Protein AF-A0A953Y7I3-F1 (afdb_monomer)

Solvent-accessible surface area (backbone atoms only — not comparable to full-atom values): 12970 Å² total; per-residue (Å²): 135,58,66,68,63,52,49,52,66,64,62,60,86,73,53,75,68,40,46,75,71,64,78,46,95,77,82,87,80,76,48,72,67,60,49,48,55,51,50,52,53,47,51,50,52,48,50,51,50,49,51,51,50,49,52,49,48,51,52,48,50,61,60,40,76,72,40,101,60,50,65,61,52,52,51,51,50,53,50,51,54,52,50,50,51,51,52,52,52,48,54,55,49,50,57,48,48,53,52,50,52,54,50,49,55,52,53,70,72,61,73,56,96,78,46,63,64,56,50,50,51,50,51,50,52,52,50,49,51,50,49,50,49,50,50,48,51,46,47,49,62,55,50,72,60,69,69,79,64,92,69,74,84,46,73,65,54,54,51,51,42,35,53,49,32,40,52,48,50,49,53,58,34,66,75,42,50,71,61,40,51,53,24,35,78,70,71,40,40,68,71,79,39,40,71,59,51,50,56,39,48,53,54,45,57,76,76,38,57,68,68,54,51,71,76,47,62,39,55,63,52,41,56,59,72,73,96

pLDDT: mean 74.45, std 16.05, range [34.94, 96.25]

Radius of gyration: 30.69 Å; Cα contacts (8 Å, |Δi|>4): 72; chains: 1; bounding box: 64×84×62 Å

Structure (mmCIF, N/CA/C/O backbone):
data_AF-A0A953Y7I3-F1
#
_entry.id   AF-A0A953Y7I3-F1
#
loop_
_atom_site.group_PDB
_atom_site.id
_atom_site.type_symbol
_atom_site.label_atom_id
_atom_site.label_alt_id
_atom_site.label_comp_id
_atom_site.label_asym_id
_atom_site.label_entity_id
_atom_site.label_seq_id
_atom_site.pdbx_PDB_ins_code
_atom_site.Cartn_x
_atom_site.Cartn_y
_atom_site.Cartn_z
_atom_site.occupancy
_atom_site.B_iso_or_equiv
_atom_site.auth_seq_id
_atom_site.auth_comp_id
_atom_site.auth_asym_id
_atom_site.auth_atom_id
_atom_site.pdbx_PDB_model_num
ATOM 1 N N . MET A 1 1 ? 21.319 36.128 -18.162 1.00 48.03 1 MET A N 1
ATOM 2 C CA . MET A 1 1 ? 20.076 36.820 -17.744 1.00 48.03 1 MET A CA 1
ATOM 3 C C . MET A 1 1 ? 18.969 36.164 -18.557 1.00 48.03 1 MET A C 1
ATOM 5 O O . MET A 1 1 ? 19.009 36.309 -19.765 1.00 48.03 1 MET A O 1
ATOM 9 N N . GLY A 1 2 ? 18.132 35.318 -17.945 1.00 56.66 2 GLY A N 1
ATOM 10 C CA . GLY A 1 2 ? 17.262 34.384 -18.682 1.00 56.66 2 GLY A CA 1
ATOM 11 C C . GLY A 1 2 ? 16.135 35.067 -19.457 1.00 56.66 2 GLY A C 1
ATOM 12 O O . GLY A 1 2 ? 15.658 36.127 -19.045 1.00 56.66 2 GLY A O 1
ATOM 13 N N . VAL A 1 3 ? 15.701 34.452 -20.560 1.00 53.62 3 VAL A N 1
ATOM 14 C CA . VAL A 1 3 ? 14.617 34.962 -21.416 1.00 53.62 3 VAL A CA 1
ATOM 15 C C . VAL A 1 3 ? 13.292 35.052 -20.671 1.00 53.62 3 VAL A C 1
ATOM 17 O O . VAL A 1 3 ? 12.520 35.955 -20.955 1.00 53.62 3 VAL A O 1
ATOM 20 N N . GLU A 1 4 ? 13.081 34.262 -19.619 1.00 55.38 4 GLU A N 1
ATOM 21 C CA . GLU A 1 4 ? 11.955 34.440 -18.695 1.00 55.38 4 GLU A CA 1
ATOM 22 C C . GLU A 1 4 ? 11.945 35.821 -18.035 1.00 55.38 4 GLU A C 1
ATOM 24 O O . GLU A 1 4 ? 10.895 36.446 -17.999 1.00 55.38 4 GLU A O 1
ATOM 29 N N . LYS A 1 5 ? 13.099 36.364 -17.612 1.00 58.38 5 LYS A N 1
ATOM 30 C CA . LYS A 1 5 ? 13.193 37.731 -17.058 1.00 58.38 5 LYS A CA 1
ATOM 31 C C . LYS A 1 5 ? 13.012 38.816 -18.121 1.00 58.38 5 LYS A C 1
ATOM 33 O O . LYS A 1 5 ? 12.569 39.915 -17.794 1.00 58.38 5 LYS A O 1
ATOM 38 N N . LEU A 1 6 ? 13.376 38.543 -19.376 1.00 54.59 6 LEU A N 1
ATOM 39 C CA . LEU A 1 6 ? 13.154 39.466 -20.497 1.00 54.59 6 LEU A CA 1
ATOM 40 C C . LEU A 1 6 ? 11.692 39.436 -20.969 1.00 54.59 6 LEU A C 1
ATOM 42 O O . LEU A 1 6 ? 11.129 40.491 -21.235 1.00 54.59 6 LEU A O 1
ATOM 46 N N . LEU A 1 7 ? 11.055 38.263 -20.982 1.00 56.22 7 LEU A N 1
ATOM 47 C CA . LEU A 1 7 ? 9.625 38.074 -21.225 1.00 56.22 7 LEU A CA 1
ATOM 48 C C . LEU A 1 7 ? 8.779 38.617 -20.075 1.00 56.22 7 LEU A C 1
ATOM 50 O O . LEU A 1 7 ? 7.725 39.176 -20.340 1.00 56.22 7 LEU A O 1
ATOM 54 N N . GLU A 1 8 ? 9.224 38.514 -18.821 1.00 57.19 8 GLU A N 1
ATOM 55 C CA . GLU A 1 8 ? 8.574 39.176 -17.681 1.00 57.19 8 GLU A CA 1
ATOM 56 C C . GLU A 1 8 ? 8.618 40.698 -17.838 1.00 57.19 8 GLU A C 1
ATOM 58 O O . GLU A 1 8 ? 7.594 41.365 -17.703 1.00 57.19 8 GLU A O 1
ATOM 63 N N . LYS A 1 9 ? 9.786 41.241 -18.216 1.00 55.22 9 LYS A N 1
ATOM 64 C CA . LYS A 1 9 ? 9.944 42.664 -18.546 1.00 55.22 9 LYS A CA 1
ATOM 65 C C . LYS A 1 9 ? 9.159 43.091 -19.789 1.00 55.22 9 LYS A C 1
ATOM 67 O O . LYS A 1 9 ? 8.778 44.248 -19.880 1.00 55.22 9 LYS A O 1
ATOM 72 N N . ALA A 1 10 ? 8.910 42.189 -20.737 1.00 52.53 10 ALA A N 1
ATOM 73 C CA . ALA A 1 10 ? 8.077 42.456 -21.911 1.00 52.53 10 ALA A CA 1
ATOM 74 C C . ALA A 1 10 ? 6.571 42.276 -21.624 1.00 52.53 10 ALA A C 1
ATOM 76 O O . ALA A 1 10 ? 5.735 42.844 -22.322 1.00 52.53 10 ALA A O 1
ATOM 77 N N . LYS A 1 11 ? 6.209 41.502 -20.588 1.00 53.12 11 LYS A N 1
ATOM 78 C CA . LYS A 1 11 ? 4.827 41.245 -20.148 1.00 53.12 11 LYS A CA 1
ATOM 79 C C . LYS A 1 11 ? 4.240 42.356 -19.281 1.00 53.12 11 LYS A C 1
ATOM 81 O O . LYS A 1 11 ? 3.031 42.329 -19.037 1.00 53.12 11 LYS A O 1
ATOM 86 N N . THR A 1 12 ? 5.022 43.343 -18.842 1.00 56.22 12 THR A N 1
ATOM 87 C CA . THR A 1 12 ? 4.453 44.566 -18.264 1.00 56.22 12 THR A CA 1
ATOM 88 C C . THR A 1 12 ? 3.687 45.315 -19.351 1.00 56.22 12 THR A C 1
ATOM 90 O O . THR A 1 12 ? 4.276 45.966 -20.210 1.00 56.22 12 THR A O 1
ATOM 93 N N . ARG A 1 13 ? 2.355 45.169 -19.340 1.00 50.22 13 ARG A N 1
ATOM 94 C CA . ARG A 1 13 ? 1.431 45.867 -20.238 1.00 50.22 13 ARG A CA 1
ATOM 95 C C . ARG A 1 13 ? 1.437 47.356 -19.906 1.00 50.22 13 ARG A C 1
ATOM 97 O O . ARG A 1 13 ? 0.603 47.811 -19.134 1.00 50.22 13 ARG A O 1
ATOM 104 N N . PHE A 1 14 ? 2.354 48.095 -20.507 1.00 56.44 14 PHE A N 1
ATOM 105 C CA . PHE A 1 14 ? 2.202 49.532 -20.666 1.00 56.44 14 PHE A CA 1
ATOM 106 C C . PHE A 1 14 ? 1.672 49.780 -22.071 1.00 56.44 14 PHE A C 1
ATOM 108 O O . PHE A 1 14 ? 2.225 49.306 -23.064 1.00 56.44 14 PHE A O 1
ATOM 115 N N . SER A 1 15 ? 0.536 50.454 -22.149 1.00 56.56 15 SER A N 1
ATOM 116 C CA . SER A 1 15 ? -0.057 50.893 -23.401 1.00 56.56 15 SER A CA 1
ATOM 117 C C . SER A 1 15 ? 0.557 52.231 -23.827 1.00 56.56 15 SER A C 1
ATOM 119 O O . SER A 1 15 ? 1.070 52.983 -23.001 1.00 56.56 15 SER A O 1
ATOM 121 N N . MET A 1 16 ? 0.459 52.583 -25.114 1.00 55.06 16 MET A N 1
ATOM 122 C CA . MET A 1 16 ? 0.780 53.944 -25.589 1.00 55.06 16 MET A CA 1
ATOM 123 C C . MET A 1 16 ? 0.032 55.028 -24.786 1.00 55.06 16 MET A C 1
ATOM 125 O O . MET A 1 16 ? 0.567 56.112 -24.576 1.00 55.06 16 MET A O 1
ATOM 129 N N . SER A 1 17 ? -1.163 54.713 -24.265 1.00 56.19 17 SER A N 1
ATOM 130 C CA . SER A 1 17 ? -1.951 55.624 -23.425 1.00 56.19 17 SER A CA 1
ATOM 131 C C . SER A 1 17 ? -1.284 55.933 -22.079 1.00 56.19 17 SER A C 1
ATOM 133 O O . SER A 1 17 ? -1.487 57.020 -21.544 1.00 56.19 17 SER A O 1
ATOM 135 N N . ASP A 1 18 ? -0.472 55.022 -21.543 1.00 62.06 18 ASP A N 1
ATOM 136 C CA . ASP A 1 18 ? 0.214 55.201 -20.254 1.00 62.06 18 ASP A CA 1
ATOM 137 C C . ASP A 1 18 ? 1.477 56.069 -20.411 1.00 62.06 18 ASP A C 1
ATOM 139 O O . ASP A 1 18 ? 1.854 56.817 -19.508 1.00 62.06 18 ASP A O 1
ATOM 143 N N . VAL A 1 19 ? 2.075 56.055 -21.608 1.00 59.00 19 VAL A N 1
ATOM 144 C CA . VAL A 1 19 ? 3.156 56.972 -22.009 1.00 59.00 19 VAL A CA 1
ATOM 145 C C . VAL A 1 19 ? 2.608 58.384 -22.247 1.00 59.00 19 VAL A C 1
ATOM 147 O O . VAL A 1 19 ? 3.188 59.359 -21.777 1.00 59.00 19 VAL A O 1
ATOM 150 N N . GLU A 1 20 ? 1.452 58.512 -22.910 1.00 59.47 20 GLU A N 1
ATOM 151 C CA . GLU A 1 20 ? 0.794 59.808 -23.160 1.00 59.47 20 GLU A CA 1
ATOM 152 C C . GLU A 1 20 ? 0.304 60.502 -21.879 1.00 59.47 20 GLU A C 1
ATOM 154 O O . GLU A 1 20 ? 0.277 61.732 -21.815 1.00 59.47 20 GLU A O 1
ATOM 159 N N . LYS A 1 21 ? -0.056 59.732 -20.843 1.00 69.44 21 LYS A N 1
ATOM 160 C CA . LYS A 1 21 ? -0.440 60.248 -19.516 1.00 69.44 21 LYS A CA 1
ATOM 161 C C . LYS A 1 21 ? 0.753 60.566 -18.608 1.00 69.44 21 LYS A C 1
ATOM 163 O O . LYS A 1 21 ? 0.547 61.099 -17.520 1.00 69.44 21 LYS A O 1
ATOM 168 N N . GLY A 1 22 ? 1.982 60.274 -19.046 1.00 59.62 22 GLY A N 1
ATOM 169 C CA . GLY A 1 22 ? 3.208 60.533 -18.288 1.00 59.62 22 GLY A CA 1
ATOM 170 C C . GLY A 1 22 ? 3.438 59.583 -17.109 1.00 59.62 22 GLY A C 1
ATOM 171 O O . GLY A 1 22 ? 4.210 59.912 -16.214 1.00 59.62 22 GLY A O 1
ATOM 172 N N . GLU A 1 23 ? 2.780 58.420 -17.085 1.00 59.97 23 GLU A N 1
ATOM 173 C CA . GLU A 1 23 ? 2.923 57.430 -16.005 1.00 59.97 23 GLU A CA 1
ATOM 174 C C . GLU A 1 23 ? 4.178 56.551 -16.178 1.00 59.97 23 GLU A C 1
ATOM 176 O O . GLU A 1 23 ? 4.628 55.916 -15.223 1.00 59.97 23 GLU A O 1
ATOM 181 N N . VAL A 1 24 ? 4.784 56.547 -17.373 1.00 58.34 24 VAL A N 1
ATOM 182 C CA . VAL A 1 24 ? 6.030 55.829 -17.685 1.00 58.34 24 VAL A CA 1
ATOM 183 C C . VAL A 1 24 ? 6.941 56.712 -18.543 1.00 58.34 24 VAL A C 1
ATOM 185 O O . VAL A 1 24 ? 6.565 57.103 -19.645 1.00 58.34 24 VAL A O 1
ATOM 188 N N . GLU A 1 25 ? 8.151 57.015 -18.060 1.00 54.31 25 GLU A N 1
ATOM 189 C CA . GLU A 1 25 ? 9.082 57.944 -18.734 1.00 54.31 25 GLU A CA 1
ATOM 190 C C . GLU A 1 25 ? 9.835 57.333 -19.931 1.00 54.31 25 GLU A C 1
ATOM 192 O O . GLU A 1 25 ? 10.278 58.069 -20.812 1.00 54.31 25 GLU A O 1
ATOM 197 N N . ALA A 1 26 ? 9.994 56.004 -19.998 1.00 53.34 26 ALA A N 1
ATOM 198 C CA . ALA A 1 26 ? 10.698 55.347 -21.102 1.00 53.34 26 ALA A CA 1
ATOM 199 C C . ALA A 1 26 ? 10.215 53.908 -21.336 1.00 53.34 26 ALA A C 1
ATOM 201 O O . ALA A 1 26 ? 10.257 53.071 -20.436 1.00 53.34 26 ALA A O 1
ATOM 202 N N . VAL A 1 27 ? 9.826 53.603 -22.578 1.00 54.25 27 VAL A N 1
ATOM 203 C CA . VAL A 1 27 ? 9.549 52.239 -23.052 1.00 54.25 27 VAL A CA 1
ATOM 204 C C . VAL A 1 27 ? 10.672 51.836 -24.005 1.00 54.25 27 VAL A C 1
ATOM 206 O O . VAL A 1 27 ? 10.878 52.474 -25.037 1.00 54.25 27 VAL A O 1
ATOM 209 N N . SER A 1 28 ? 11.430 50.794 -23.660 1.00 54.94 28 SER A N 1
ATOM 210 C CA . SER A 1 28 ? 12.449 50.235 -24.553 1.00 54.94 28 SER A CA 1
ATOM 211 C C . SER A 1 28 ? 11.759 49.341 -25.584 1.00 54.94 28 SER A C 1
ATOM 213 O O . SER A 1 28 ? 11.284 48.256 -25.256 1.00 54.94 28 SER A O 1
ATOM 215 N N . VAL A 1 29 ? 11.652 49.830 -26.820 1.00 59.03 29 VAL A N 1
ATOM 216 C CA . VAL A 1 29 ? 11.118 49.061 -27.950 1.00 59.03 29 VAL A CA 1
ATOM 217 C C . VAL A 1 29 ? 12.248 48.190 -28.491 1.00 59.03 29 VAL A C 1
ATOM 219 O O . VAL A 1 29 ? 13.172 48.702 -29.114 1.00 59.03 29 VAL A O 1
ATOM 222 N N . ILE A 1 30 ? 12.189 46.886 -28.225 1.00 61.25 30 ILE A N 1
ATOM 223 C CA . ILE A 1 30 ? 13.102 45.909 -28.831 1.00 61.25 30 ILE A CA 1
ATOM 224 C C . ILE A 1 30 ? 12.662 45.727 -30.285 1.00 61.25 30 ILE A C 1
ATOM 226 O O . ILE A 1 30 ? 11.486 45.458 -30.547 1.00 61.25 30 ILE A O 1
ATOM 230 N N . SER A 1 31 ? 13.579 45.909 -31.234 1.00 67.94 31 SER A N 1
ATOM 231 C CA . SER A 1 31 ? 13.270 45.682 -32.647 1.00 67.94 31 SER A CA 1
ATOM 232 C C . SER A 1 31 ? 12.985 44.199 -32.912 1.00 67.94 31 SER A C 1
ATOM 234 O O . SER A 1 31 ? 13.471 43.318 -32.203 1.00 67.94 31 SER A O 1
ATOM 236 N N . VAL A 1 32 ? 12.197 43.903 -33.949 1.00 64.69 32 VAL A N 1
ATOM 237 C CA . VAL A 1 32 ?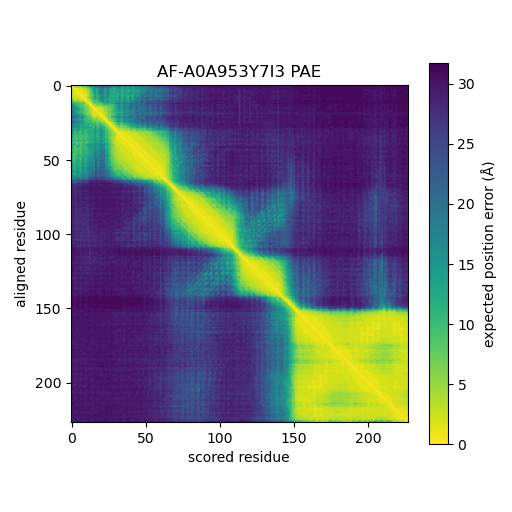 11.888 42.512 -34.334 1.00 64.69 32 VAL A CA 1
ATOM 238 C C . VAL A 1 32 ? 13.171 41.723 -34.623 1.00 64.69 32 VAL A C 1
ATOM 240 O O . VAL A 1 32 ? 13.263 40.558 -34.244 1.00 64.69 32 VAL A O 1
ATOM 243 N N . ASP A 1 33 ? 14.186 42.373 -35.198 1.00 65.56 33 ASP A N 1
ATOM 244 C CA . ASP A 1 33 ? 15.488 41.760 -35.479 1.00 65.56 33 ASP A CA 1
ATOM 245 C C . ASP A 1 33 ? 16.273 41.435 -34.197 1.00 65.56 33 ASP A C 1
ATOM 247 O O . ASP A 1 33 ? 16.851 40.356 -34.081 1.00 65.56 33 ASP A O 1
ATOM 251 N N . GLU A 1 34 ? 16.263 42.322 -33.197 1.00 68.56 34 GLU A N 1
ATOM 252 C CA . GLU A 1 34 ? 16.893 42.064 -31.893 1.00 68.56 34 GLU A CA 1
ATOM 253 C C . GLU A 1 34 ? 16.159 40.973 -31.108 1.00 68.56 34 GLU A C 1
ATOM 255 O O . GLU A 1 34 ? 16.798 40.152 -30.446 1.00 68.56 34 GLU A O 1
ATOM 260 N N . LEU A 1 35 ? 14.826 40.929 -31.203 1.00 71.12 35 LEU A N 1
ATOM 261 C CA . LEU A 1 35 ? 14.022 39.861 -30.615 1.00 71.12 35 LEU A CA 1
ATOM 262 C C . LEU A 1 35 ? 14.348 38.515 -31.277 1.00 71.12 35 LEU A C 1
ATOM 264 O O . LEU A 1 35 ? 14.552 37.532 -30.571 1.00 71.12 35 LEU A O 1
ATOM 268 N N . SER A 1 36 ? 14.459 38.482 -32.609 1.00 71.69 36 SER A N 1
ATOM 269 C CA . SER A 1 36 ? 14.835 37.276 -33.356 1.00 71.69 36 SER A CA 1
ATOM 270 C C . SER A 1 36 ? 16.220 36.779 -32.945 1.00 71.69 36 SER A C 1
ATOM 272 O O . SER A 1 36 ? 16.369 35.612 -32.608 1.00 71.69 36 SER A O 1
ATOM 274 N N . GLN A 1 37 ? 17.215 37.667 -32.855 1.00 74.25 37 GLN A N 1
ATOM 275 C CA . GLN A 1 37 ? 18.570 37.296 -32.426 1.00 74.25 37 GLN A CA 1
ATOM 276 C C . GLN A 1 37 ? 18.629 36.782 -30.981 1.00 74.25 37 GLN A C 1
ATOM 278 O O . GLN A 1 37 ? 19.471 35.945 -30.653 1.00 74.25 37 GLN A O 1
ATOM 283 N N . LEU A 1 38 ? 17.771 37.297 -30.095 1.00 75.56 38 LEU A N 1
ATOM 284 C CA . LEU A 1 38 ? 17.660 36.804 -28.722 1.00 75.56 38 LEU A CA 1
ATOM 285 C C . LEU A 1 38 ? 16.998 35.426 -28.663 1.00 75.56 38 LEU A C 1
ATOM 287 O O . LEU A 1 38 ? 17.442 34.587 -27.881 1.00 75.56 38 LEU A O 1
ATOM 291 N N . ILE A 1 39 ? 15.973 35.194 -29.487 1.00 75.75 39 ILE A N 1
ATOM 292 C CA . ILE A 1 39 ? 15.315 33.891 -29.615 1.00 75.75 39 ILE A CA 1
ATOM 293 C C . ILE A 1 39 ? 16.300 32.862 -30.173 1.00 75.75 39 ILE A C 1
ATOM 295 O O . ILE A 1 39 ? 16.467 31.813 -29.562 1.00 75.75 39 ILE A O 1
ATOM 299 N N . ASP A 1 40 ? 17.011 33.180 -31.256 1.00 78.75 40 ASP A N 1
ATOM 300 C CA . ASP A 1 40 ? 17.972 32.265 -31.882 1.00 78.75 40 ASP A CA 1
ATOM 301 C C . ASP A 1 40 ? 19.100 31.888 -30.915 1.00 78.75 40 ASP A C 1
ATOM 303 O O . ASP A 1 40 ? 19.399 30.709 -30.735 1.00 78.75 40 ASP A O 1
ATOM 307 N N . ARG A 1 41 ? 19.665 32.870 -30.199 1.00 79.38 41 ARG A N 1
ATOM 308 C CA . ARG A 1 41 ? 20.692 32.615 -29.177 1.00 79.38 41 ARG A CA 1
ATOM 309 C C . ARG A 1 41 ? 20.167 31.733 -28.047 1.00 79.38 41 ARG A C 1
ATOM 311 O O . ARG A 1 41 ? 20.885 30.862 -27.565 1.00 79.38 41 ARG A O 1
ATOM 318 N N . HIS A 1 42 ? 18.925 31.943 -27.619 1.00 75.56 42 HIS A N 1
ATOM 319 C CA . HIS A 1 42 ? 18.330 31.112 -26.580 1.00 75.56 42 HIS A CA 1
ATOM 320 C C . HIS A 1 42 ? 18.084 29.686 -27.069 1.00 75.56 42 HIS A C 1
ATOM 322 O O . HIS A 1 42 ? 18.386 28.743 -26.342 1.00 75.56 42 HIS A O 1
ATOM 328 N N . LEU A 1 43 ? 17.581 29.522 -28.292 1.00 77.81 43 LEU A N 1
ATOM 329 C CA . LEU A 1 43 ? 17.391 28.211 -28.899 1.00 77.81 43 LEU A CA 1
ATOM 330 C C . LEU A 1 43 ? 18.729 27.476 -29.031 1.00 77.81 43 LEU A C 1
ATOM 332 O O . LEU A 1 43 ? 18.799 26.288 -28.739 1.00 77.81 43 LEU A O 1
ATOM 336 N N . GLU A 1 44 ? 19.811 28.168 -29.392 1.00 82.62 44 GLU A N 1
ATOM 337 C CA . GLU A 1 44 ? 21.160 27.590 -29.408 1.00 82.62 44 GLU A CA 1
ATOM 338 C C . GLU A 1 44 ? 21.633 27.162 -28.009 1.00 82.62 44 GLU A C 1
ATOM 340 O O . GLU A 1 44 ? 22.169 26.062 -27.856 1.00 82.62 44 GLU A O 1
ATOM 345 N N . GLU A 1 45 ? 21.405 27.983 -26.980 1.00 82.12 45 GLU A N 1
ATOM 346 C CA . GLU A 1 45 ? 21.725 27.657 -25.582 1.00 82.12 45 GLU A CA 1
ATOM 347 C C . GLU A 1 45 ? 20.891 26.474 -25.055 1.00 82.12 45 GLU A C 1
ATOM 349 O O . GLU A 1 45 ? 21.420 25.597 -24.364 1.00 82.12 45 GLU A O 1
ATOM 354 N N . GLU A 1 46 ? 19.606 26.400 -25.408 1.00 80.50 46 GLU A N 1
ATOM 355 C CA . GLU A 1 46 ? 18.726 25.279 -25.067 1.00 80.50 46 GLU A CA 1
ATOM 356 C C . GLU A 1 46 ? 19.147 24.010 -25.786 1.00 80.50 46 GLU A C 1
ATOM 358 O O . GLU A 1 46 ? 19.261 22.966 -25.152 1.00 80.50 46 GLU A O 1
ATOM 363 N N . VAL A 1 47 ? 19.454 24.087 -27.080 1.00 81.88 47 VAL A N 1
ATOM 364 C CA . VAL A 1 47 ? 19.963 22.949 -27.850 1.00 81.88 47 VAL A CA 1
ATOM 365 C C . VAL A 1 47 ? 21.300 22.474 -27.284 1.00 81.88 47 VAL A C 1
ATOM 367 O O . VAL A 1 47 ? 21.513 21.268 -27.172 1.00 81.88 47 VAL A O 1
ATOM 370 N N . ALA A 1 48 ? 22.196 23.379 -26.885 1.00 83.69 48 ALA A N 1
ATOM 371 C CA . ALA A 1 48 ? 23.455 23.014 -26.239 1.00 83.69 48 ALA A CA 1
ATOM 372 C C . ALA A 1 48 ? 23.221 22.343 -24.875 1.00 83.69 48 ALA A C 1
ATOM 374 O O . ALA A 1 48 ? 23.826 21.310 -24.581 1.00 83.69 48 ALA A O 1
ATOM 375 N N . THR A 1 49 ? 22.296 22.874 -24.074 1.00 85.06 49 THR A N 1
ATOM 376 C CA . THR A 1 49 ? 21.923 22.308 -22.770 1.00 85.06 49 THR A CA 1
ATOM 377 C C . THR A 1 49 ? 21.269 20.936 -22.926 1.00 85.06 49 THR A C 1
ATOM 379 O O . THR A 1 49 ? 21.607 20.003 -22.202 1.00 85.06 49 THR A O 1
ATOM 382 N N . LEU A 1 50 ? 20.367 20.782 -23.894 1.00 81.12 50 LEU A N 1
ATOM 383 C CA . LEU A 1 50 ? 19.703 19.521 -24.207 1.00 81.12 50 LEU A CA 1
ATOM 384 C C . LEU A 1 50 ? 20.689 18.488 -24.747 1.00 81.12 50 LEU A C 1
ATOM 386 O O . LEU A 1 50 ? 20.626 17.343 -24.323 1.00 81.12 50 LEU A O 1
ATOM 390 N N . LYS A 1 51 ? 21.645 18.874 -25.601 1.00 87.88 51 LYS A N 1
ATOM 391 C CA . LYS A 1 51 ? 22.730 17.980 -26.044 1.00 87.88 51 LYS A CA 1
ATOM 392 C C . LYS A 1 51 ? 23.622 17.542 -24.886 1.00 87.88 51 LYS A C 1
ATOM 394 O O . LYS A 1 51 ? 23.990 16.375 -24.821 1.00 87.88 51 LYS A O 1
ATOM 399 N N . SER A 1 52 ? 23.936 18.451 -23.964 1.00 86.88 52 SER A N 1
ATOM 400 C CA . SER A 1 52 ? 24.685 18.125 -22.746 1.00 86.88 52 SER A CA 1
ATOM 401 C C . SER A 1 52 ? 23.921 17.120 -21.880 1.00 86.88 52 SER A C 1
ATOM 403 O O . SER A 1 52 ? 24.484 16.105 -21.483 1.00 86.88 52 SER A O 1
ATOM 405 N N . LYS A 1 53 ? 22.627 17.361 -21.637 1.00 87.19 53 LYS A N 1
ATOM 406 C CA . LYS A 1 53 ? 21.755 16.446 -20.884 1.00 87.19 53 LYS A CA 1
ATOM 407 C C . LYS A 1 53 ? 21.573 15.102 -21.584 1.00 87.19 53 LYS A C 1
ATOM 40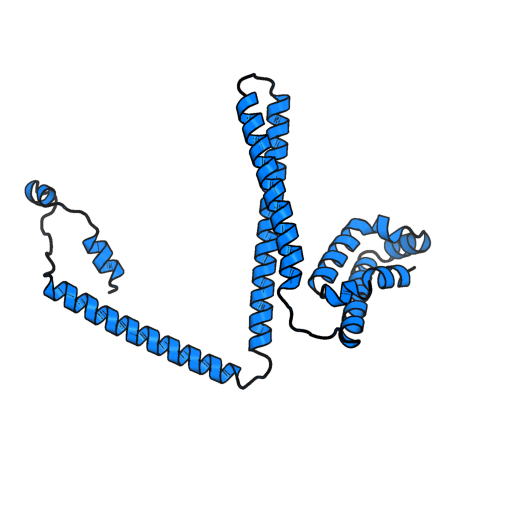9 O O . LYS A 1 53 ? 21.540 14.081 -20.911 1.00 87.19 53 LYS A O 1
ATOM 414 N N . LEU A 1 54 ? 21.468 15.096 -22.912 1.00 84.38 54 LEU A N 1
ATOM 415 C CA . LEU A 1 54 ? 21.366 13.876 -23.708 1.00 84.38 54 LEU A CA 1
ATOM 416 C C . LEU A 1 54 ? 22.652 13.056 -23.598 1.00 84.38 54 LEU A C 1
ATOM 418 O O . LEU A 1 54 ? 22.575 11.874 -23.315 1.00 84.38 54 LEU A O 1
ATOM 422 N N . SER A 1 55 ? 23.823 13.686 -23.714 1.00 81.75 55 SER A N 1
ATOM 423 C CA . SER A 1 55 ? 25.115 13.012 -23.539 1.00 81.75 55 SER A CA 1
ATOM 424 C C . SER A 1 55 ? 25.321 12.486 -22.112 1.00 81.75 55 SER A C 1
ATOM 426 O O . SER A 1 55 ? 25.885 11.408 -21.925 1.00 81.75 55 SER A O 1
ATOM 428 N N . GLU A 1 56 ? 24.846 13.210 -21.095 1.00 85.19 56 GLU A N 1
ATOM 429 C CA . GLU A 1 56 ? 24.859 12.753 -19.701 1.00 85.19 56 GLU A CA 1
ATOM 430 C C . GLU A 1 56 ? 23.899 11.574 -19.484 1.00 85.19 56 GLU A C 1
ATOM 432 O O . GLU A 1 56 ? 24.257 10.608 -18.814 1.00 85.19 56 GLU A O 1
ATOM 437 N N . ALA A 1 57 ? 22.709 11.618 -20.088 1.00 72.38 57 ALA A N 1
ATOM 438 C CA . ALA A 1 57 ? 21.747 10.523 -20.066 1.00 72.38 57 ALA A CA 1
ATOM 439 C C . ALA A 1 57 ? 22.273 9.291 -20.815 1.00 72.38 57 ALA A C 1
ATOM 441 O O . ALA A 1 57 ? 22.166 8.193 -20.290 1.00 72.38 57 ALA A O 1
ATOM 442 N N . GLU A 1 58 ? 22.904 9.463 -21.979 1.00 81.25 58 GLU A N 1
ATOM 443 C CA . GLU A 1 58 ? 23.568 8.394 -22.735 1.00 81.25 58 GLU A CA 1
ATOM 444 C C . GLU A 1 58 ? 24.730 7.789 -21.941 1.00 81.25 58 GLU A C 1
ATOM 446 O O . GLU A 1 58 ? 24.879 6.573 -21.906 1.00 81.25 58 GLU A O 1
ATOM 451 N N . SER A 1 59 ? 25.519 8.612 -21.242 1.00 77.62 59 SER A N 1
ATOM 452 C CA . SER A 1 59 ? 26.603 8.130 -20.372 1.00 77.62 59 SER A CA 1
ATOM 453 C C . SER A 1 59 ? 26.064 7.391 -19.146 1.00 77.62 59 SER A C 1
ATOM 455 O O . SER A 1 59 ? 26.636 6.383 -18.741 1.00 77.62 59 SER A O 1
ATOM 457 N N . ARG A 1 60 ? 24.949 7.862 -18.569 1.00 77.19 60 ARG A N 1
ATOM 458 C CA . ARG A 1 60 ? 24.234 7.170 -17.489 1.00 77.19 60 ARG A CA 1
ATOM 459 C C . ARG A 1 60 ? 23.676 5.837 -17.961 1.00 77.19 60 ARG A C 1
ATOM 461 O O . ARG A 1 60 ? 23.910 4.840 -17.293 1.00 77.19 60 ARG A O 1
ATOM 468 N N . LEU A 1 61 ? 23.020 5.807 -19.118 1.00 68.19 61 LEU A N 1
ATOM 469 C CA . LEU A 1 61 ? 22.481 4.588 -19.713 1.00 68.19 61 LEU A CA 1
ATOM 470 C C . LEU A 1 61 ? 23.608 3.588 -20.008 1.00 68.19 61 LEU A C 1
ATOM 472 O O . LEU A 1 61 ? 23.533 2.446 -19.584 1.00 68.19 61 LEU A O 1
ATOM 476 N N . ALA A 1 62 ? 24.713 4.051 -20.601 1.00 70.31 62 ALA A N 1
ATOM 477 C CA . ALA A 1 62 ? 25.894 3.229 -20.861 1.00 70.31 62 ALA A CA 1
ATOM 478 C C . ALA A 1 62 ? 26.588 2.734 -19.578 1.00 70.31 62 ALA A C 1
ATOM 480 O O . ALA A 1 62 ? 27.208 1.676 -19.594 1.00 70.31 62 ALA A O 1
ATOM 481 N N . SER A 1 63 ? 26.491 3.478 -18.469 1.00 64.25 63 SER A N 1
ATOM 482 C CA . SER A 1 63 ? 26.955 3.020 -17.149 1.00 64.25 63 SER A CA 1
ATOM 483 C C . SER A 1 63 ? 25.965 2.086 -16.442 1.00 64.25 63 SER A C 1
ATOM 485 O O . SER A 1 63 ? 26.370 1.329 -15.565 1.00 64.25 63 SER A O 1
ATOM 487 N N . MET A 1 64 ? 24.685 2.122 -16.824 1.00 54.75 64 MET A N 1
ATOM 488 C CA . MET A 1 64 ? 23.650 1.202 -16.344 1.00 54.75 64 MET A CA 1
ATOM 489 C C . MET A 1 64 ? 23.643 -0.111 -17.140 1.00 54.75 64 MET A C 1
ATOM 491 O O . MET A 1 64 ? 23.362 -1.146 -16.554 1.00 54.75 64 MET A O 1
ATOM 495 N N . ASP A 1 65 ? 24.052 -0.103 -18.413 1.00 50.38 65 ASP A N 1
ATOM 496 C CA . ASP A 1 65 ? 24.236 -1.307 -19.248 1.00 50.38 65 ASP A CA 1
ATOM 497 C C . ASP A 1 65 ? 25.434 -2.183 -18.817 1.00 50.38 65 ASP A C 1
ATOM 499 O O . ASP A 1 65 ? 25.629 -3.277 -19.347 1.00 50.38 65 ASP A O 1
ATOM 503 N N . THR A 1 66 ? 26.260 -1.725 -17.867 1.00 54.41 66 THR A N 1
ATOM 504 C CA . THR A 1 66 ? 27.387 -2.509 -17.326 1.00 54.41 66 THR A CA 1
ATOM 505 C C . THR A 1 66 ? 27.114 -3.190 -15.985 1.00 54.41 66 THR A C 1
ATOM 507 O O . THR A 1 66 ? 27.936 -4.005 -15.574 1.00 54.41 66 THR A O 1
ATOM 510 N N . ASP A 1 67 ? 25.984 -2.910 -15.332 1.00 49.66 67 ASP A N 1
ATOM 511 C CA . ASP A 1 67 ? 25.537 -3.613 -14.125 1.00 49.66 67 ASP A CA 1
ATOM 512 C C . ASP A 1 67 ? 24.109 -4.123 -14.357 1.00 49.66 67 ASP A C 1
ATOM 514 O O . ASP A 1 67 ? 23.141 -3.361 -14.313 1.00 49.66 67 ASP A O 1
ATOM 518 N N . ASP A 1 68 ? 24.017 -5.429 -14.601 1.00 49.56 68 ASP A N 1
ATOM 519 C CA . ASP A 1 68 ? 22.857 -6.267 -14.957 1.00 49.56 68 ASP A CA 1
ATOM 520 C C . ASP A 1 68 ? 21.753 -6.316 -13.865 1.00 49.56 68 ASP A C 1
ATOM 522 O O . ASP A 1 68 ? 21.263 -7.371 -13.487 1.00 49.56 68 ASP A O 1
ATOM 526 N N . GLY A 1 69 ? 21.410 -5.169 -13.271 1.00 51.81 69 GLY A N 1
ATOM 527 C CA . GLY A 1 69 ? 20.432 -5.038 -12.182 1.00 51.81 69 GLY A CA 1
ATOM 528 C C . GLY A 1 69 ? 20.043 -3.598 -11.812 1.00 51.81 69 GLY A C 1
ATOM 529 O O . GLY A 1 69 ? 19.285 -3.385 -10.864 1.00 51.81 69 GLY A O 1
ATOM 530 N N . GLY A 1 70 ? 20.548 -2.576 -12.518 1.00 52.75 70 GLY A N 1
ATOM 531 C CA . GLY A 1 70 ? 20.208 -1.170 -12.253 1.00 52.75 70 GLY A CA 1
ATOM 532 C C . GLY A 1 70 ? 18.844 -0.736 -12.803 1.00 52.75 70 GLY A C 1
ATOM 533 O O . GLY A 1 70 ? 18.137 0.037 -12.157 1.00 52.75 70 GLY A O 1
ATOM 534 N N . LEU A 1 71 ? 18.456 -1.245 -13.977 1.00 50.34 71 LEU A N 1
ATOM 535 C CA . LEU A 1 71 ? 17.188 -0.903 -14.636 1.00 50.34 71 LEU A CA 1
ATOM 536 C C . LEU A 1 71 ? 15.981 -1.559 -13.952 1.00 50.34 71 LEU A C 1
ATOM 538 O O . LEU A 1 71 ? 14.972 -0.889 -13.751 1.00 50.34 71 LEU A O 1
ATOM 542 N N . GLU A 1 72 ? 16.111 -2.809 -13.501 1.00 53.91 72 GLU A N 1
ATOM 543 C CA . GLU A 1 72 ? 15.089 -3.479 -12.681 1.00 53.91 72 GLU A CA 1
ATOM 544 C C . GLU A 1 72 ? 14.861 -2.754 -11.357 1.00 53.91 72 GLU A C 1
ATOM 546 O O . GLU A 1 72 ? 13.726 -2.577 -10.924 1.00 53.91 72 GLU A O 1
ATOM 551 N N . ARG A 1 73 ? 15.934 -2.267 -10.725 1.00 57.38 73 ARG A N 1
ATOM 552 C CA . ARG A 1 73 ? 15.837 -1.561 -9.446 1.00 57.38 73 ARG A CA 1
ATOM 553 C C . ARG A 1 73 ? 15.172 -0.194 -9.590 1.00 57.38 73 ARG A C 1
ATOM 555 O O . ARG A 1 73 ? 14.352 0.156 -8.750 1.00 57.38 73 ARG A O 1
ATOM 562 N N . ALA A 1 74 ? 15.475 0.539 -10.663 1.00 55.97 74 ALA A N 1
ATOM 563 C CA . ALA A 1 74 ? 14.825 1.816 -10.963 1.00 55.97 74 ALA A CA 1
ATOM 564 C C . ALA A 1 74 ? 13.351 1.634 -11.372 1.00 55.97 74 ALA A C 1
ATOM 566 O O . ALA A 1 74 ? 12.504 2.437 -10.985 1.00 55.97 74 ALA A O 1
ATOM 567 N N . ALA A 1 75 ? 13.029 0.570 -12.115 1.00 57.78 75 ALA A N 1
ATOM 568 C CA . ALA A 1 75 ? 11.650 0.228 -12.455 1.00 57.78 75 ALA A CA 1
ATOM 569 C C . ALA A 1 75 ? 10.845 -0.197 -11.214 1.00 57.78 75 ALA A C 1
ATOM 571 O O . ALA A 1 75 ? 9.719 0.259 -11.032 1.00 57.78 75 ALA A O 1
ATOM 572 N N . ALA A 1 76 ? 11.440 -0.993 -10.321 1.00 58.12 76 ALA A N 1
ATOM 573 C CA . ALA A 1 76 ? 10.829 -1.387 -9.053 1.00 58.12 76 ALA A CA 1
ATOM 574 C C . ALA A 1 76 ? 10.631 -0.196 -8.100 1.00 58.12 76 ALA A C 1
ATOM 576 O O . ALA A 1 76 ? 9.615 -0.115 -7.414 1.00 58.12 76 ALA A O 1
ATOM 577 N N . GLU A 1 77 ? 11.573 0.750 -8.064 1.00 63.84 77 GLU A N 1
ATOM 578 C CA . GLU A 1 77 ? 11.464 1.972 -7.259 1.00 63.84 77 GLU A CA 1
ATOM 579 C C . GLU A 1 77 ? 10.365 2.904 -7.791 1.00 63.84 77 GLU A C 1
ATOM 581 O O . GLU A 1 77 ? 9.525 3.358 -7.015 1.00 63.84 77 GLU A O 1
ATOM 586 N N . ALA A 1 78 ? 10.280 3.091 -9.112 1.00 67.31 78 ALA A N 1
ATOM 587 C CA . ALA A 1 78 ? 9.198 3.850 -9.739 1.00 67.31 78 ALA A CA 1
ATOM 588 C C . ALA A 1 78 ? 7.819 3.185 -9.555 1.00 67.31 78 ALA A C 1
ATOM 590 O O . ALA A 1 78 ? 6.820 3.878 -9.353 1.00 67.31 78 ALA A O 1
ATOM 591 N N . ALA A 1 79 ? 7.755 1.850 -9.585 1.00 65.88 79 ALA A N 1
ATOM 592 C CA . ALA A 1 79 ? 6.529 1.102 -9.315 1.00 65.88 79 ALA A CA 1
ATOM 593 C C . ALA A 1 79 ? 6.079 1.256 -7.852 1.00 65.88 79 ALA A C 1
ATOM 595 O O . ALA A 1 79 ? 4.905 1.524 -7.599 1.00 65.88 79 ALA A O 1
ATOM 596 N N . MET A 1 80 ? 7.010 1.177 -6.895 1.00 68.88 80 MET A N 1
ATOM 597 C CA . MET A 1 80 ? 6.714 1.406 -5.476 1.00 68.88 80 MET A CA 1
ATOM 598 C C . MET A 1 80 ? 6.274 2.849 -5.194 1.00 68.88 80 MET A C 1
ATOM 600 O O . MET A 1 80 ? 5.374 3.066 -4.383 1.00 68.88 80 MET A O 1
ATOM 604 N N . GLU A 1 81 ? 6.868 3.842 -5.860 1.00 74.12 81 GLU A N 1
ATOM 605 C CA . GLU A 1 81 ? 6.475 5.248 -5.713 1.00 74.12 81 GLU A CA 1
ATOM 606 C C . GLU A 1 81 ? 5.071 5.508 -6.289 1.00 74.12 81 GLU A C 1
ATOM 608 O O . GLU A 1 81 ? 4.258 6.203 -5.673 1.00 74.12 81 GLU A O 1
ATOM 613 N N . ALA A 1 82 ? 4.734 4.875 -7.418 1.00 70.88 82 ALA A N 1
ATOM 614 C CA . ALA A 1 82 ? 3.392 4.923 -7.992 1.00 70.88 82 ALA A CA 1
ATOM 615 C C . ALA A 1 82 ? 2.345 4.231 -7.099 1.00 70.88 82 ALA A C 1
ATOM 617 O O . ALA A 1 82 ? 1.242 4.751 -6.921 1.00 70.88 82 ALA A O 1
ATOM 618 N N . GLU A 1 83 ? 2.690 3.091 -6.497 1.00 71.62 83 GLU A N 1
ATOM 619 C CA . GLU A 1 83 ? 1.812 2.369 -5.573 1.00 71.62 83 GLU A CA 1
ATOM 620 C C . GLU A 1 83 ? 1.578 3.160 -4.275 1.00 71.62 83 GLU A C 1
ATOM 622 O O . GLU A 1 83 ? 0.445 3.258 -3.797 1.00 71.62 83 GLU A O 1
ATOM 627 N N . ALA A 1 84 ? 2.617 3.804 -3.735 1.00 74.00 84 ALA A N 1
ATOM 628 C CA . ALA A 1 84 ? 2.495 4.689 -2.579 1.00 74.00 84 ALA A CA 1
ATOM 629 C C . ALA A 1 84 ? 1.580 5.890 -2.873 1.00 74.00 84 ALA A C 1
ATOM 631 O O . ALA A 1 84 ? 0.694 6.197 -2.071 1.00 74.00 84 ALA A O 1
ATOM 632 N N . ALA A 1 85 ? 1.726 6.519 -4.043 1.00 76.06 85 ALA A N 1
ATOM 633 C CA . ALA A 1 85 ? 0.857 7.614 -4.472 1.00 76.06 85 ALA A CA 1
ATOM 634 C C . ALA A 1 85 ? -0.603 7.162 -4.671 1.00 76.06 85 ALA A C 1
ATOM 636 O O . ALA A 1 85 ? -1.534 7.896 -4.330 1.00 76.06 85 ALA A O 1
ATOM 637 N N . ALA A 1 86 ? -0.825 5.944 -5.173 1.00 74.50 86 ALA A N 1
ATOM 638 C CA . ALA A 1 86 ? -2.161 5.368 -5.321 1.00 74.50 86 ALA A CA 1
ATOM 639 C C . ALA A 1 86 ? -2.817 5.067 -3.962 1.00 74.50 86 ALA A C 1
ATOM 641 O O . ALA A 1 86 ? -4.004 5.346 -3.769 1.00 74.50 86 ALA A O 1
ATOM 642 N N . LEU A 1 87 ? -2.049 4.552 -2.997 1.00 74.69 87 LEU A N 1
ATOM 643 C CA . LEU A 1 87 ? -2.519 4.324 -1.629 1.00 74.69 87 LEU A CA 1
ATOM 644 C C . LEU A 1 87 ? -2.843 5.635 -0.906 1.00 74.69 87 LEU A C 1
ATOM 646 O O . LEU A 1 87 ? -3.874 5.725 -0.238 1.00 74.69 87 LEU A O 1
ATOM 650 N N . GLU A 1 88 ? -2.019 6.668 -1.076 1.00 81.69 88 GLU A N 1
ATOM 651 C CA . GLU A 1 88 ? -2.288 7.997 -0.523 1.00 81.69 88 GLU A CA 1
ATOM 652 C C . GLU A 1 88 ? -3.542 8.624 -1.154 1.00 81.69 88 GLU A C 1
ATOM 654 O O . GLU A 1 88 ? -4.396 9.165 -0.446 1.00 81.69 88 GLU A O 1
ATOM 659 N N . ALA A 1 89 ? -3.721 8.479 -2.470 1.00 74.56 89 ALA A N 1
ATOM 660 C CA . ALA A 1 89 ? -4.928 8.920 -3.163 1.00 74.56 89 ALA A CA 1
ATOM 661 C C . ALA A 1 89 ? -6.183 8.184 -2.664 1.00 74.56 89 ALA A C 1
ATOM 663 O O . ALA A 1 89 ? -7.220 8.820 -2.453 1.00 74.56 89 ALA A O 1
ATOM 664 N N . LYS A 1 90 ? -6.086 6.871 -2.410 1.00 78.00 90 LYS A N 1
ATOM 665 C CA . LYS A 1 90 ? -7.176 6.064 -1.846 1.00 78.00 90 LYS A CA 1
ATOM 666 C C . LYS A 1 90 ? -7.541 6.518 -0.434 1.00 78.00 90 LYS A C 1
ATOM 668 O O . LYS A 1 90 ? -8.712 6.790 -0.180 1.00 78.00 90 LYS A O 1
ATOM 673 N N . ALA A 1 91 ? -6.559 6.676 0.450 1.00 78.31 91 ALA A N 1
ATOM 674 C CA . ALA A 1 91 ? -6.790 7.162 1.810 1.00 78.31 91 ALA A CA 1
ATOM 675 C C . ALA A 1 91 ? -7.405 8.575 1.812 1.00 78.31 91 ALA A C 1
ATOM 677 O O . ALA A 1 91 ? -8.324 8.874 2.575 1.00 78.31 91 ALA A O 1
ATOM 678 N N . ALA A 1 92 ? -6.957 9.448 0.904 1.00 80.56 92 ALA A N 1
ATOM 679 C CA . ALA A 1 92 ? -7.531 10.780 0.740 1.00 80.56 92 ALA A CA 1
ATOM 680 C C . ALA A 1 92 ? -8.967 10.753 0.183 1.00 80.56 92 ALA A C 1
ATOM 682 O O . ALA A 1 92 ? -9.761 11.640 0.503 1.00 80.56 92 ALA A O 1
ATOM 683 N N . ALA A 1 93 ? -9.311 9.782 -0.665 1.00 72.19 93 ALA A N 1
ATOM 684 C CA . ALA A 1 93 ? -10.672 9.589 -1.162 1.00 72.19 93 ALA A CA 1
ATOM 685 C C . ALA A 1 93 ? -11.603 9.046 -0.068 1.00 72.19 93 ALA A C 1
ATOM 687 O O . ALA A 1 93 ? -12.712 9.549 0.095 1.00 72.19 93 ALA A O 1
ATOM 688 N N . GLU A 1 94 ? -11.129 8.091 0.729 1.00 82.19 94 GLU A N 1
ATOM 689 C CA . GLU A 1 94 ? -11.865 7.502 1.851 1.00 82.19 94 GLU A CA 1
ATOM 690 C C . GLU A 1 94 ? -12.180 8.549 2.927 1.00 82.19 94 GLU A C 1
ATOM 692 O O . GLU A 1 94 ? -13.336 8.740 3.296 1.00 82.19 94 GLU A O 1
ATOM 697 N N . LEU A 1 95 ? -11.196 9.368 3.303 1.00 84.19 95 LEU A N 1
ATOM 698 C CA . LEU A 1 95 ? -11.398 10.457 4.260 1.00 84.19 95 LEU A CA 1
ATOM 699 C C . LEU A 1 95 ? -12.332 11.563 3.727 1.00 84.19 95 LEU A C 1
ATOM 701 O O . LEU A 1 95 ? -13.014 12.247 4.496 1.00 84.19 95 LEU A O 1
ATOM 705 N N . ARG A 1 96 ? -12.380 11.771 2.403 1.00 78.12 96 ARG A N 1
ATOM 706 C CA . ARG A 1 96 ? -13.376 12.658 1.776 1.00 78.12 96 ARG A CA 1
ATOM 707 C C . ARG A 1 96 ? -14.774 12.045 1.815 1.00 78.12 96 ARG A C 1
ATOM 709 O O . ARG A 1 96 ? -15.717 12.782 2.091 1.00 78.12 96 ARG A O 1
ATOM 716 N N . ALA A 1 97 ? -14.900 10.739 1.588 1.00 71.62 97 ALA A N 1
ATOM 717 C CA . ALA A 1 97 ? -16.171 10.026 1.664 1.00 71.62 97 ALA A CA 1
ATOM 718 C C . ALA A 1 97 ? -16.744 10.054 3.088 1.00 71.62 97 ALA A C 1
ATOM 720 O O . ALA A 1 97 ? -17.889 10.458 3.264 1.00 71.62 97 ALA A O 1
ATOM 721 N N . GLU A 1 98 ? -15.933 9.769 4.110 1.00 82.44 98 GLU A N 1
ATOM 722 C CA . GLU A 1 98 ? -16.358 9.859 5.515 1.00 82.44 98 GLU A CA 1
ATOM 723 C C . GLU A 1 98 ? -16.809 11.276 5.895 1.00 82.44 98 GLU A C 1
ATOM 725 O O . GLU A 1 98 ? -17.826 11.466 6.563 1.00 82.44 98 GLU A O 1
ATOM 730 N N . ARG A 1 99 ? -16.087 12.308 5.435 1.00 78.88 99 ARG A N 1
ATOM 731 C CA . ARG A 1 99 ? -16.491 13.707 5.653 1.00 78.88 99 ARG A CA 1
ATOM 732 C C . ARG A 1 99 ? -17.798 14.055 4.948 1.00 78.88 99 ARG A C 1
ATOM 734 O O . ARG A 1 99 ? -18.583 14.830 5.495 1.00 78.88 99 ARG A O 1
ATOM 741 N N . ALA A 1 100 ? -18.028 13.523 3.751 1.00 69.00 100 ALA A N 1
ATOM 742 C CA . ALA A 1 100 ? -19.280 13.713 3.029 1.00 69.00 100 ALA A CA 1
ATOM 743 C C . ALA A 1 100 ? -20.443 12.998 3.736 1.00 69.00 100 ALA A C 1
ATOM 745 O O . ALA A 1 100 ? -21.505 13.597 3.893 1.00 69.00 100 ALA A O 1
ATOM 746 N N . GLU A 1 101 ? -20.229 11.779 4.237 1.00 74.25 101 GLU A N 1
ATOM 747 C CA . GLU A 1 101 ? -21.213 11.020 5.019 1.00 74.25 101 GLU A CA 1
ATOM 748 C C . GLU A 1 101 ? -21.556 11.715 6.343 1.00 74.25 101 GLU A C 1
ATOM 750 O O . GLU A 1 101 ? -22.732 11.873 6.671 1.00 74.25 101 GLU A O 1
ATOM 755 N N . ALA A 1 102 ? -20.557 12.230 7.063 1.00 74.12 102 ALA A N 1
ATOM 756 C CA . ALA A 1 102 ? -20.773 13.012 8.280 1.00 74.12 102 ALA A CA 1
ATOM 757 C C . ALA A 1 102 ? -21.582 14.292 8.011 1.00 74.12 102 ALA A C 1
ATOM 759 O O . ALA A 1 102 ? -22.498 14.623 8.763 1.00 74.12 102 ALA A O 1
ATOM 760 N N . LYS A 1 103 ? -21.287 14.991 6.909 1.00 74.19 103 LYS A N 1
ATOM 761 C CA . LYS A 1 103 ? -22.013 16.204 6.507 1.00 74.19 103 LYS A CA 1
ATOM 762 C C . LYS A 1 103 ? -23.444 15.897 6.055 1.00 74.19 103 LYS A C 1
ATOM 764 O O . LYS A 1 103 ? -24.352 16.670 6.344 1.00 74.19 103 LYS A O 1
ATOM 769 N N . LEU A 1 104 ? -23.657 14.766 5.383 1.00 65.50 104 LEU A N 1
ATOM 770 C CA . LEU A 1 104 ? -24.982 14.251 5.035 1.00 65.50 104 LEU A CA 1
ATOM 771 C C . LEU A 1 104 ? -25.812 13.960 6.289 1.00 65.50 104 LEU A C 1
ATOM 773 O O . LEU A 1 104 ? -26.941 14.432 6.386 1.00 65.50 104 LEU A O 1
ATOM 777 N N . ALA A 1 105 ? -25.237 13.266 7.273 1.00 74.00 105 ALA A N 1
ATOM 778 C CA . ALA A 1 105 ? -25.905 12.980 8.542 1.00 74.00 105 ALA A CA 1
ATOM 779 C C . ALA A 1 105 ? -26.239 14.260 9.334 1.00 74.00 105 ALA A C 1
ATOM 781 O O . ALA A 1 105 ? -27.311 14.362 9.930 1.00 74.00 105 ALA A O 1
ATOM 782 N N . GLU A 1 106 ? -25.355 15.262 9.309 1.00 72.31 106 GLU A N 1
ATOM 783 C CA . GLU A 1 106 ? -25.588 16.572 9.932 1.00 72.31 106 GLU A CA 1
ATOM 784 C C . GLU A 1 106 ? -26.722 17.351 9.238 1.00 72.31 106 GLU A C 1
ATOM 786 O O . GLU A 1 106 ? -27.557 17.967 9.904 1.00 72.31 106 GLU A O 1
ATOM 791 N N . LEU A 1 107 ? -26.803 17.285 7.905 1.00 63.78 107 LEU A N 1
ATOM 792 C CA . LEU A 1 107 ? -27.881 17.900 7.126 1.00 63.78 107 LEU A CA 1
ATOM 793 C C . LEU A 1 107 ? -29.224 17.178 7.321 1.00 63.78 107 LEU A C 1
ATOM 795 O O . LEU A 1 107 ? -30.240 17.851 7.485 1.00 63.78 107 LEU A O 1
ATOM 799 N N . GLU A 1 108 ? -29.239 15.842 7.382 1.00 65.19 108 GLU A N 1
ATOM 800 C CA . GLU A 1 108 ? -30.445 15.047 7.673 1.00 65.19 108 GLU A CA 1
ATOM 801 C C . GLU A 1 108 ? -30.959 15.284 9.106 1.00 65.19 108 GLU A C 1
ATOM 803 O O . GLU A 1 108 ? -32.171 15.331 9.331 1.00 65.19 108 GLU A O 1
ATOM 808 N N . ALA A 1 109 ? -30.064 15.521 10.072 1.00 69.44 109 ALA A N 1
ATOM 809 C CA . ALA A 1 109 ? -30.427 15.901 11.440 1.00 69.44 109 ALA A CA 1
ATOM 810 C C . ALA A 1 109 ? -30.883 17.372 11.571 1.00 69.44 109 ALA A C 1
ATOM 812 O O . ALA A 1 109 ? -31.600 17.715 12.514 1.00 69.44 109 ALA A O 1
ATOM 813 N N . GLY A 1 110 ? -30.475 18.242 10.639 1.00 61.09 110 GLY A N 1
ATOM 814 C CA . GLY A 1 110 ? -30.689 19.694 10.678 1.00 61.09 110 GLY A CA 1
ATOM 815 C C . GLY A 1 110 ? -32.064 20.195 10.216 1.00 61.09 110 GLY A C 1
ATOM 816 O O . GLY A 1 110 ? -32.375 21.360 10.455 1.00 61.09 110 GLY A O 1
ATOM 817 N N . GLY A 1 111 ? -32.893 19.349 9.594 1.00 55.84 111 GLY A N 1
ATOM 818 C CA . GLY A 1 111 ? -34.325 19.582 9.359 1.00 55.84 111 GLY A CA 1
ATOM 819 C C . GLY A 1 111 ? -34.720 20.971 8.829 1.00 55.84 111 GLY A C 1
ATOM 820 O O . GLY A 1 111 ? -35.403 21.725 9.524 1.00 55.84 111 GLY A O 1
ATOM 821 N N . GLY A 1 112 ? -34.372 21.312 7.584 1.00 44.78 112 GLY A N 1
ATOM 822 C CA . GLY A 1 112 ? -34.872 22.521 6.923 1.00 44.78 112 GLY A CA 1
ATOM 823 C C . GLY A 1 112 ? -34.942 22.386 5.404 1.00 44.78 112 GLY A C 1
ATOM 824 O O . GLY A 1 112 ? -33.915 22.270 4.749 1.00 44.78 112 GLY A O 1
ATOM 825 N N . GLY A 1 113 ? -36.151 22.477 4.833 1.00 49.00 113 GLY A N 1
ATOM 826 C CA . GLY A 1 113 ? -36.518 22.194 3.426 1.00 49.00 113 GLY A CA 1
ATOM 827 C C . GLY A 1 113 ? -35.869 23.025 2.302 1.00 49.00 113 GLY A C 1
ATOM 828 O O . GLY A 1 113 ? -36.439 23.137 1.224 1.00 49.00 113 GLY A O 1
ATOM 829 N N . ARG A 1 114 ? -34.693 23.618 2.535 1.00 49.00 114 ARG A N 1
ATOM 830 C CA . ARG A 1 114 ? -33.723 24.018 1.498 1.00 49.00 114 ARG A CA 1
ATOM 831 C C . ARG A 1 114 ? -32.647 22.944 1.260 1.00 49.00 114 ARG A C 1
ATOM 833 O O . ARG A 1 114 ? -31.870 23.085 0.330 1.00 49.00 114 ARG A O 1
ATOM 840 N N . GLN A 1 115 ? -32.612 21.905 2.100 1.00 55.28 115 GLN A N 1
ATOM 841 C CA . GLN A 1 115 ? -31.591 20.854 2.122 1.00 55.28 115 GLN A CA 1
ATOM 842 C C . GLN A 1 115 ? -31.871 19.685 1.171 1.00 55.28 115 GLN A C 1
ATOM 844 O O . GLN A 1 115 ? -30.954 18.915 0.936 1.00 55.28 115 GLN A O 1
ATOM 849 N N . ASP A 1 116 ? -33.076 19.536 0.610 1.00 53.97 116 ASP A N 1
ATOM 850 C CA . ASP A 1 116 ? -33.415 18.370 -0.227 1.00 53.97 116 ASP A CA 1
ATOM 851 C C . ASP A 1 116 ? -32.682 18.364 -1.583 1.00 53.97 116 ASP A C 1
ATOM 853 O O . ASP A 1 116 ? -32.293 17.301 -2.063 1.00 53.97 116 ASP A O 1
ATOM 857 N N . GLU A 1 117 ? -32.440 19.538 -2.182 1.00 55.44 117 GLU A N 1
ATOM 858 C CA . GLU A 1 117 ? -31.648 19.672 -3.419 1.00 55.44 117 GLU A CA 1
ATOM 859 C C . GLU A 1 117 ? -30.151 19.439 -3.156 1.00 55.44 117 GLU A C 1
ATOM 861 O O . GLU A 1 117 ? -29.501 18.727 -3.920 1.00 55.44 117 GLU A O 1
ATOM 866 N N . ASP A 1 118 ? -29.624 19.939 -2.033 1.00 59.41 118 ASP A N 1
ATOM 867 C CA . ASP A 1 118 ? -28.240 19.685 -1.606 1.00 59.41 118 ASP A CA 1
ATOM 868 C C . ASP A 1 118 ? -28.036 18.215 -1.189 1.00 59.41 118 ASP A C 1
ATOM 870 O O . ASP A 1 118 ? -26.998 17.627 -1.477 1.00 59.41 118 ASP A O 1
ATOM 874 N N . LEU A 1 119 ? -29.038 17.588 -0.563 1.00 60.94 119 LEU A N 1
ATOM 875 C CA . LEU A 1 119 ? -29.067 16.160 -0.224 1.00 60.94 119 LEU A CA 1
ATOM 876 C C . LEU A 1 119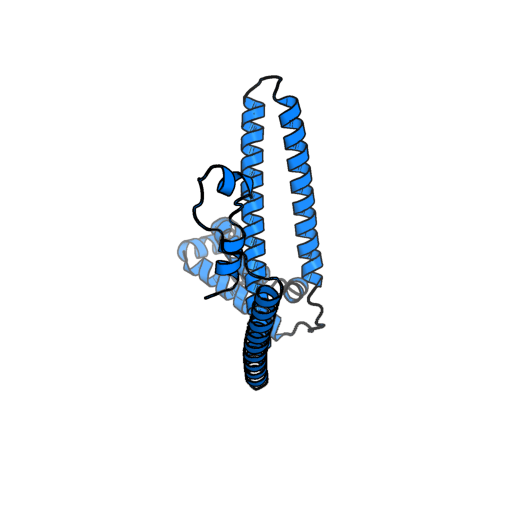 ? -29.102 15.284 -1.474 1.00 60.94 119 LEU A C 1
ATOM 878 O O . LEU A 1 119 ? -28.432 14.253 -1.512 1.00 60.94 119 LEU A O 1
ATOM 882 N N . ALA A 1 120 ? -29.881 15.670 -2.485 1.00 71.38 120 ALA A N 1
ATOM 883 C CA . ALA A 1 120 ? -29.922 14.968 -3.761 1.00 71.38 120 ALA A CA 1
ATOM 884 C C . ALA A 1 120 ? -28.580 15.086 -4.499 1.00 71.38 120 ALA A C 1
ATOM 886 O O . ALA A 1 120 ? -28.049 14.068 -4.937 1.00 71.38 120 ALA A O 1
ATOM 887 N N . ALA A 1 121 ? -27.995 16.288 -4.547 1.00 74.44 121 ALA A N 1
ATOM 888 C CA . ALA A 1 121 ? -26.683 16.522 -5.148 1.00 74.44 121 ALA A CA 1
ATOM 889 C C . ALA A 1 121 ? -25.566 15.753 -4.423 1.00 74.44 121 ALA A C 1
ATOM 891 O O . ALA A 1 121 ? -24.749 15.102 -5.067 1.00 74.44 121 ALA A O 1
ATOM 892 N N . LEU A 1 122 ? -25.571 15.739 -3.086 1.00 67.00 122 LEU A N 1
ATOM 893 C CA . LEU A 1 122 ? -24.616 14.965 -2.285 1.00 67.00 122 LEU A CA 1
ATOM 894 C C . LEU A 1 122 ? -24.797 13.453 -2.460 1.00 67.00 122 LEU A C 1
ATOM 896 O O . LEU A 1 122 ? -23.813 12.720 -2.475 1.00 67.00 122 LEU A O 1
ATOM 900 N N . LYS A 1 123 ? -26.033 12.960 -2.616 1.00 74.44 123 LYS A N 1
ATOM 901 C CA . LYS A 1 123 ? -26.296 11.540 -2.914 1.00 74.44 123 LYS A CA 1
ATOM 902 C C . LYS A 1 123 ? -25.795 11.150 -4.302 1.00 74.44 123 LYS A C 1
ATOM 904 O O . LYS A 1 123 ? -25.286 10.044 -4.466 1.00 74.44 123 LYS A O 1
ATOM 909 N N . GLU A 1 124 ? -25.916 12.045 -5.275 1.00 79.19 124 GLU A N 1
ATOM 910 C CA . GLU A 1 124 ? -25.407 11.840 -6.631 1.00 79.19 124 GLU A CA 1
ATOM 911 C C . GLU A 1 124 ? -23.871 11.877 -6.667 1.00 79.19 124 GLU A C 1
ATOM 913 O O . GLU A 1 124 ? -23.253 10.990 -7.250 1.00 79.19 124 GLU A O 1
ATOM 918 N N . GLU A 1 125 ? -23.247 12.816 -5.950 1.00 74.25 125 GLU A N 1
ATOM 919 C CA . GLU A 1 125 ? -21.790 12.893 -5.783 1.00 74.25 125 GLU A CA 1
ATOM 920 C C . GLU A 1 125 ? -21.238 11.654 -5.061 1.00 74.25 125 GLU A C 1
ATOM 922 O O . GLU A 1 125 ? -20.236 11.078 -5.479 1.00 74.25 125 GLU A O 1
ATOM 927 N N . LEU A 1 126 ? -21.932 11.169 -4.029 1.00 71.81 126 LEU A N 1
ATOM 928 C CA . LEU A 1 126 ? -21.551 9.958 -3.301 1.00 71.81 126 LEU A CA 1
ATOM 929 C C . LEU A 1 126 ? -21.727 8.693 -4.157 1.00 71.81 126 LEU A C 1
ATOM 931 O O . LEU A 1 126 ? -20.913 7.773 -4.073 1.00 71.81 126 LEU A O 1
ATOM 935 N N . ALA A 1 127 ? -22.747 8.642 -5.017 1.00 78.56 127 ALA A N 1
ATOM 936 C CA . ALA A 1 127 ? -22.916 7.563 -5.988 1.00 78.56 127 ALA A CA 1
ATOM 937 C C . ALA A 1 127 ? -21.827 7.591 -7.074 1.00 78.56 127 ALA A C 1
ATOM 939 O O . ALA A 1 127 ? -21.290 6.538 -7.416 1.00 78.56 127 ALA A O 1
ATOM 940 N N . ALA A 1 128 ? -21.462 8.777 -7.569 1.00 84.12 128 ALA A N 1
ATOM 941 C CA . ALA A 1 128 ? -20.376 8.956 -8.528 1.00 84.12 128 ALA A CA 1
ATOM 942 C C . ALA A 1 128 ? -19.022 8.554 -7.926 1.00 84.12 128 ALA A C 1
ATOM 944 O O . ALA A 1 128 ? -18.292 7.783 -8.540 1.00 84.12 128 ALA A O 1
ATOM 945 N N . LEU A 1 129 ? -18.733 8.977 -6.693 1.00 71.44 129 LEU A N 1
ATOM 946 C CA . LEU A 1 129 ? -17.519 8.588 -5.973 1.00 71.44 129 LEU A CA 1
ATOM 947 C C . LEU A 1 129 ? -17.469 7.085 -5.694 1.00 71.44 129 LEU A C 1
ATOM 949 O O . LEU A 1 129 ? -16.405 6.488 -5.811 1.00 71.44 129 LEU A O 1
ATOM 953 N N . LYS A 1 130 ? -18.596 6.442 -5.358 1.00 75.75 130 LYS A N 1
ATOM 954 C CA . LYS A 1 130 ? -18.653 4.977 -5.207 1.00 75.75 130 LYS A CA 1
ATOM 955 C C . LYS A 1 130 ? -18.418 4.254 -6.531 1.00 75.75 130 LYS A C 1
ATOM 957 O O . LYS A 1 130 ? -17.716 3.249 -6.538 1.00 75.75 130 LYS A O 1
ATOM 962 N N . ALA A 1 131 ? -18.962 4.767 -7.633 1.00 78.12 131 ALA A N 1
ATOM 963 C CA . ALA A 1 131 ? -18.715 4.222 -8.964 1.00 78.12 131 ALA A CA 1
ATOM 964 C C . ALA A 1 131 ? -17.248 4.392 -9.384 1.00 78.12 131 ALA A C 1
ATOM 966 O O . ALA A 1 131 ? -16.654 3.440 -9.874 1.00 78.12 131 ALA A O 1
ATOM 967 N N . GLU A 1 132 ? -16.641 5.550 -9.121 1.00 75.94 132 GLU A N 1
ATOM 968 C CA . GLU A 1 132 ? -15.214 5.793 -9.355 1.00 75.94 132 GLU A CA 1
ATOM 969 C C . GLU A 1 132 ? -14.341 4.891 -8.471 1.00 75.94 132 GLU A C 1
ATOM 971 O O . GLU A 1 132 ? -13.336 4.367 -8.934 1.00 75.94 132 GLU A O 1
ATOM 976 N N . ASN A 1 133 ? -14.739 4.635 -7.221 1.00 68.88 133 ASN A N 1
ATOM 977 C CA . ASN A 1 133 ? -14.022 3.722 -6.330 1.00 68.88 133 ASN A CA 1
ATOM 978 C C . ASN A 1 133 ? -14.097 2.269 -6.820 1.00 68.88 133 ASN A C 1
ATOM 980 O O . ASN A 1 133 ? -13.093 1.567 -6.801 1.00 68.88 133 ASN A O 1
ATOM 984 N N . GLU A 1 134 ? -15.263 1.819 -7.287 1.00 75.12 134 GLU A N 1
ATOM 985 C CA . GLU A 1 134 ? -15.403 0.500 -7.912 1.00 75.12 134 GLU A CA 1
ATOM 986 C C . GLU A 1 134 ? -14.641 0.419 -9.238 1.00 75.12 134 GLU A C 1
ATOM 988 O O . GLU A 1 134 ? -13.962 -0.571 -9.479 1.00 75.12 134 GLU A O 1
ATOM 993 N N . GLU A 1 135 ? -14.643 1.471 -10.057 1.00 72.50 135 GLU A N 1
ATOM 994 C CA . GLU A 1 135 ? -13.844 1.524 -11.285 1.00 72.50 135 GLU A CA 1
ATOM 995 C C . GLU A 1 135 ? -12.338 1.535 -10.981 1.00 72.50 135 GLU A C 1
ATOM 997 O O . GLU A 1 135 ? -11.566 0.908 -11.696 1.00 72.50 135 GLU A O 1
ATOM 1002 N N . LEU A 1 136 ? -11.896 2.195 -9.909 1.00 69.50 136 LEU A N 1
ATOM 1003 C CA . LEU A 1 136 ? -10.507 2.170 -9.448 1.00 69.50 136 LEU A CA 1
ATOM 1004 C C . LEU A 1 136 ? -10.129 0.814 -8.850 1.00 69.50 136 LEU A C 1
ATOM 1006 O O . LEU A 1 136 ? -9.034 0.336 -9.121 1.00 69.50 136 LEU A O 1
ATOM 1010 N N . LYS A 1 137 ? -11.021 0.159 -8.096 1.00 69.81 137 LYS A N 1
ATOM 1011 C CA . LYS A 1 137 ? -10.832 -1.232 -7.651 1.00 69.81 137 LYS A CA 1
ATOM 1012 C C . LYS A 1 137 ? -10.741 -2.180 -8.836 1.00 69.81 137 LYS A C 1
ATOM 1014 O O . LYS A 1 137 ? -9.903 -3.071 -8.830 1.00 69.81 137 LYS A O 1
ATOM 1019 N N . GLN A 1 138 ? -11.571 -1.971 -9.849 1.00 67.75 138 GLN A N 1
ATOM 1020 C CA . GLN A 1 138 ? -11.581 -2.782 -11.052 1.00 67.75 138 GLN A CA 1
ATOM 1021 C C . GLN A 1 138 ? -10.349 -2.504 -11.914 1.00 67.75 138 GLN A C 1
ATOM 1023 O O . GLN A 1 138 ? -9.740 -3.444 -12.381 1.00 67.75 138 GLN A O 1
ATOM 1028 N N . LYS A 1 139 ? -9.881 -1.257 -12.018 1.00 65.38 139 LYS A N 1
ATOM 1029 C CA . LYS A 1 139 ? -8.596 -0.907 -12.648 1.00 65.38 139 LYS A CA 1
ATOM 1030 C C . LYS A 1 139 ? -7.381 -1.357 -11.845 1.00 65.38 139 LYS A C 1
ATOM 1032 O O . LYS A 1 139 ? -6.333 -1.547 -12.439 1.00 65.38 139 LYS A O 1
ATOM 1037 N N . LEU A 1 140 ? -7.488 -1.516 -10.528 1.00 57.06 140 LEU A N 1
ATOM 1038 C CA . LEU A 1 140 ? -6.464 -2.165 -9.708 1.00 57.06 140 LEU A CA 1
ATOM 1039 C C . LEU A 1 140 ? -6.465 -3.675 -9.955 1.00 57.06 140 LEU A C 1
ATOM 1041 O O . LEU A 1 140 ? -5.402 -4.232 -10.170 1.00 57.06 140 LEU A O 1
ATOM 1045 N N . ALA A 1 141 ? -7.637 -4.306 -10.039 1.00 59.03 141 ALA A N 1
ATOM 1046 C CA . ALA A 1 141 ? -7.766 -5.721 -10.385 1.00 59.03 141 ALA A CA 1
ATOM 1047 C C . ALA A 1 141 ? -7.350 -6.022 -11.842 1.00 59.03 141 ALA A C 1
ATOM 1049 O O . ALA A 1 141 ? -6.725 -7.041 -12.117 1.00 59.03 141 ALA A O 1
ATOM 1050 N N . ASP A 1 142 ? -7.651 -5.119 -12.777 1.00 53.56 142 ASP A N 1
ATOM 1051 C CA . ASP A 1 142 ? -7.287 -5.217 -14.195 1.00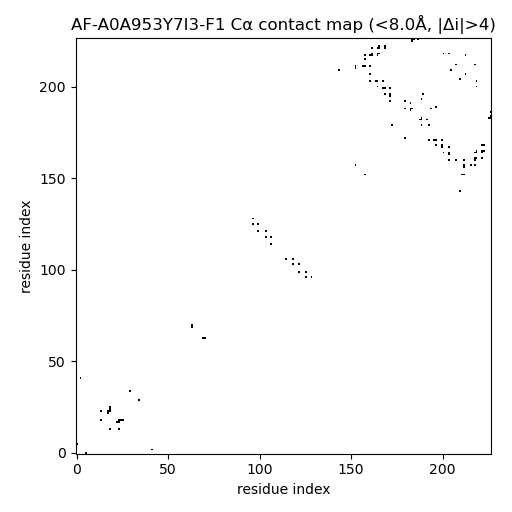 53.56 142 ASP A CA 1
ATOM 1052 C C . ASP A 1 142 ? -5.8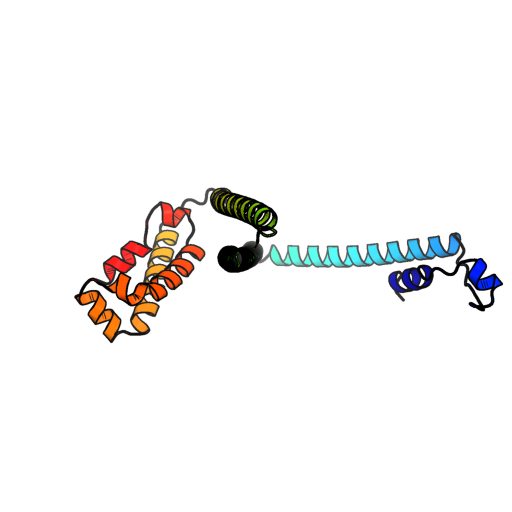49 -4.712 -14.440 1.00 53.56 142 ASP A C 1
ATOM 1054 O O . ASP A 1 142 ? -5.175 -5.152 -15.370 1.00 53.56 142 ASP A O 1
ATOM 1058 N N . GLY A 1 143 ? -5.345 -3.814 -13.588 1.00 43.56 143 GLY A N 1
ATOM 1059 C CA . GLY A 1 143 ? -3.962 -3.325 -13.551 1.00 43.56 143 GLY A CA 1
ATOM 1060 C C . GLY A 1 143 ? -2.994 -4.301 -12.876 1.00 43.56 143 GLY A C 1
ATOM 1061 O O . GLY A 1 143 ? -1.825 -4.340 -13.251 1.00 43.56 143 GLY A O 1
ATOM 1062 N N . GLU A 1 144 ? -3.490 -5.179 -11.998 1.00 44.59 144 GLU A N 1
ATOM 1063 C CA . GLU A 1 144 ? -2.836 -6.436 -11.598 1.00 44.59 144 GLU A CA 1
ATOM 1064 C C . GLU A 1 144 ? -2.706 -7.423 -12.785 1.00 44.59 144 GLU A C 1
ATOM 1066 O O . GLU A 1 144 ? -1.989 -8.415 -12.681 1.00 44.59 144 GLU A O 1
ATOM 1071 N N . GLY A 1 145 ? -3.318 -7.128 -13.943 1.00 40.38 145 GLY A N 1
ATOM 1072 C CA . GLY A 1 145 ? -3.110 -7.816 -15.225 1.00 40.38 145 GLY A CA 1
ATOM 1073 C C . GLY A 1 145 ? -2.123 -7.130 -16.185 1.00 40.38 145 GLY A C 1
ATOM 1074 O O . GLY A 1 145 ? -1.939 -7.597 -17.308 1.00 40.38 145 GLY A O 1
ATOM 1075 N N . GLY A 1 146 ? -1.490 -6.022 -15.778 1.00 34.94 146 GLY A N 1
ATOM 1076 C CA . GLY A 1 146 ? -0.566 -5.234 -16.608 1.00 34.94 146 GLY A CA 1
ATOM 1077 C C . GLY A 1 146 ? 0.911 -5.631 -16.521 1.00 34.94 146 GLY A C 1
ATOM 1078 O O . GLY A 1 146 ? 1.742 -4.992 -17.161 1.00 34.94 146 GLY A O 1
ATOM 1079 N N . GLY A 1 147 ? 1.239 -6.662 -15.742 1.00 36.75 147 GLY A N 1
ATOM 1080 C CA . GLY A 1 147 ? 2.580 -7.236 -15.612 1.00 36.75 147 GLY A CA 1
ATOM 1081 C C . GLY A 1 147 ? 2.640 -8.642 -16.195 1.00 36.75 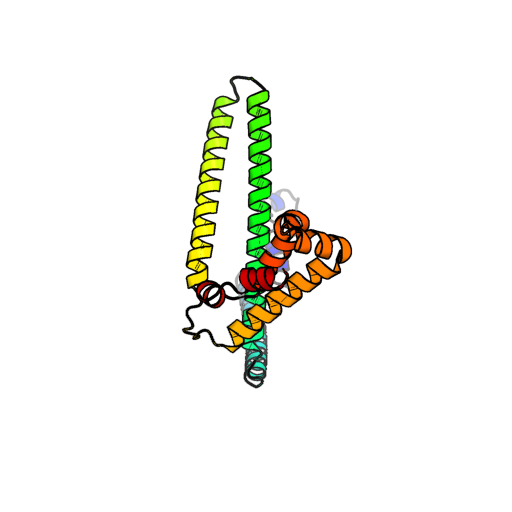147 GLY A C 1
ATOM 1082 O O . GLY A 1 147 ? 3.085 -9.562 -15.527 1.00 36.75 147 GLY A O 1
ATOM 1083 N N . GLY A 1 148 ? 2.125 -8.826 -17.410 1.00 37.56 14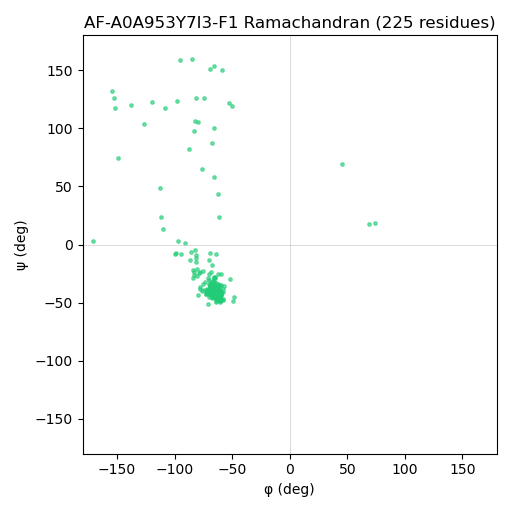8 GLY A N 1
ATOM 1084 C CA . GLY A 1 148 ? 2.342 -10.044 -18.183 1.00 37.56 148 GLY A CA 1
ATOM 1085 C C . GLY A 1 148 ? 3.745 -10.060 -18.781 1.00 37.56 148 GLY A C 1
ATOM 1086 O O . GLY A 1 148 ? 3.874 -10.015 -20.001 1.00 37.56 148 GLY A O 1
ATOM 1087 N N . ASP A 1 149 ? 4.770 -10.115 -17.931 1.00 39.78 149 ASP A N 1
ATOM 1088 C CA . ASP A 1 149 ? 5.827 -11.074 -18.214 1.00 39.78 149 ASP A CA 1
ATOM 1089 C C . ASP A 1 149 ? 5.304 -12.412 -17.698 1.00 39.78 149 ASP A C 1
ATOM 1091 O O . ASP A 1 149 ? 4.825 -12.537 -16.572 1.00 39.78 149 ASP A O 1
ATOM 1095 N N . ASP A 1 150 ? 5.312 -13.392 -18.590 1.00 45.31 150 ASP A N 1
ATOM 1096 C CA . ASP A 1 150 ? 5.053 -14.808 -18.351 1.00 45.31 150 ASP A CA 1
ATOM 1097 C C . ASP A 1 150 ? 6.172 -15.376 -17.458 1.00 45.31 150 ASP A C 1
ATOM 1099 O O . ASP A 1 150 ? 6.939 -16.253 -17.852 1.00 45.31 150 ASP A O 1
ATOM 1103 N N . GLU A 1 151 ? 6.347 -14.798 -16.270 1.00 52.91 151 GLU A N 1
ATOM 1104 C CA . GLU A 1 151 ? 7.273 -15.286 -15.267 1.00 52.91 151 GLU A CA 1
ATOM 1105 C C . GLU A 1 151 ? 6.546 -16.402 -14.524 1.00 52.91 151 GLU A C 1
ATOM 1107 O O . GLU A 1 151 ? 5.687 -16.185 -13.668 1.00 52.91 151 GLU A O 1
ATOM 1112 N N . THR A 1 152 ? 6.829 -17.636 -14.939 1.00 69.50 152 THR A N 1
ATOM 1113 C CA . THR A 1 152 ? 6.362 -18.835 -14.249 1.00 69.50 152 THR A CA 1
ATOM 1114 C C . THR A 1 152 ? 6.698 -18.712 -12.769 1.00 69.50 152 THR A C 1
ATOM 1116 O O . THR A 1 152 ? 7.881 -18.627 -12.433 1.00 69.50 152 THR A O 1
ATOM 1119 N N . VAL A 1 153 ? 5.680 -18.730 -11.904 1.00 80.06 153 VAL A N 1
ATOM 1120 C CA . VAL A 1 153 ? 5.869 -18.731 -10.452 1.00 80.06 153 VAL A CA 1
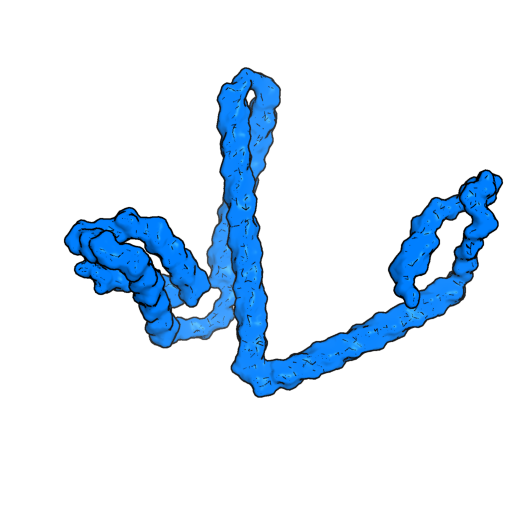ATOM 1121 C C . VAL A 1 153 ? 6.815 -19.870 -10.088 1.00 80.06 153 VAL A C 1
ATOM 1123 O O . VAL A 1 153 ? 6.582 -21.033 -10.429 1.00 80.06 153 VAL A O 1
ATOM 1126 N N . THR A 1 154 ? 7.925 -19.533 -9.438 1.00 88.88 154 THR A N 1
ATOM 1127 C CA . THR A 1 154 ? 8.936 -20.519 -9.070 1.00 88.88 154 THR A CA 1
ATOM 1128 C C . THR A 1 154 ? 8.726 -21.006 -7.640 1.00 88.88 154 THR A C 1
ATOM 1130 O O . THR A 1 154 ? 8.153 -20.329 -6.786 1.00 88.88 154 THR A O 1
ATOM 1133 N N . GLU A 1 155 ? 9.271 -22.181 -7.323 1.00 87.25 155 GLU A N 1
ATOM 1134 C CA . GLU A 1 155 ? 9.305 -22.687 -5.942 1.00 87.25 155 GLU A CA 1
ATOM 1135 C C . GLU A 1 155 ? 10.063 -21.736 -4.991 1.00 87.25 155 GLU A C 1
ATOM 1137 O O . GLU A 1 155 ? 9.816 -21.702 -3.781 1.00 87.25 155 GLU A O 1
ATOM 1142 N N . GLU A 1 156 ? 10.990 -20.936 -5.528 1.00 87.69 156 GLU A N 1
ATOM 1143 C CA . GLU A 1 156 ? 11.707 -19.924 -4.757 1.00 87.69 156 GLU A CA 1
ATOM 1144 C C . GLU A 1 156 ? 10.787 -18.767 -4.347 1.00 87.69 156 GLU A C 1
ATOM 1146 O O . GLU A 1 156 ? 10.901 -18.276 -3.220 1.00 87.69 156 GLU A O 1
ATOM 1151 N N . ASP A 1 157 ? 9.819 -18.401 -5.188 1.00 87.81 157 ASP A N 1
ATOM 1152 C CA . ASP A 1 157 ? 8.806 -17.391 -4.872 1.00 87.81 157 ASP A CA 1
ATOM 1153 C C . ASP A 1 157 ? 7.854 -17.880 -3.780 1.00 87.81 157 ASP A C 1
ATOM 1155 O O . ASP A 1 157 ? 7.602 -17.158 -2.812 1.00 87.81 157 ASP A O 1
ATOM 1159 N N . HIS A 1 158 ? 7.416 -19.141 -3.855 1.00 92.38 158 HIS A N 1
ATOM 1160 C CA . HIS A 1 158 ? 6.652 -19.776 -2.777 1.00 92.38 158 HIS A CA 1
ATOM 1161 C C . HIS A 1 158 ? 7.452 -19.828 -1.469 1.00 92.38 158 HIS A C 1
ATOM 1163 O O . HIS A 1 158 ? 6.942 -19.464 -0.410 1.00 92.38 158 HIS A O 1
ATOM 1169 N N . SER A 1 159 ? 8.730 -20.213 -1.534 1.00 90.06 159 SER A N 1
ATOM 1170 C CA . SER A 1 159 ? 9.611 -20.250 -0.360 1.00 90.06 159 SER A CA 1
ATOM 1171 C C . SER A 1 159 ? 9.821 -18.863 0.252 1.00 90.06 159 SER A C 1
ATOM 1173 O O . SER A 1 159 ? 9.872 -18.719 1.476 1.00 90.06 159 SER A O 1
ATOM 1175 N N . ARG A 1 160 ? 9.955 -17.826 -0.581 1.00 92.00 160 ARG A N 1
ATOM 1176 C CA . ARG A 1 160 ? 10.107 -16.436 -0.140 1.00 92.00 160 ARG A CA 1
ATOM 1177 C C . ARG A 1 160 ? 8.824 -15.922 0.505 1.00 92.00 160 ARG A C 1
ATOM 1179 O O . ARG A 1 160 ? 8.900 -15.320 1.574 1.00 92.00 160 ARG A O 1
ATOM 1186 N N . ALA A 1 161 ? 7.673 -16.205 -0.100 1.00 94.44 161 ALA A N 1
ATOM 1187 C CA . ALA A 1 161 ? 6.365 -15.855 0.436 1.00 94.44 161 ALA A CA 1
ATOM 1188 C C . ALA A 1 161 ? 6.113 -16.525 1.796 1.00 94.44 161 ALA A C 1
ATOM 1190 O O . ALA A 1 161 ? 5.756 -15.840 2.750 1.00 94.44 161 ALA A O 1
ATOM 1191 N N . ALA A 1 162 ? 6.384 -17.827 1.924 1.00 94.44 162 ALA A N 1
ATOM 1192 C CA . ALA A 1 162 ? 6.246 -18.549 3.189 1.00 94.44 162 ALA A CA 1
ATOM 1193 C C . ALA A 1 162 ? 7.131 -17.958 4.299 1.00 94.44 162 ALA A C 1
ATOM 1195 O O . ALA A 1 162 ? 6.648 -17.671 5.393 1.00 94.44 162 ALA A O 1
ATOM 1196 N N . ARG A 1 163 ? 8.416 -17.696 4.009 1.00 94.44 163 ARG A N 1
ATOM 1197 C CA . ARG A 1 163 ? 9.333 -17.062 4.977 1.00 94.44 163 ARG A CA 1
ATOM 1198 C C . ARG A 1 163 ? 8.872 -15.671 5.388 1.00 94.44 163 ARG A C 1
ATOM 1200 O O . ARG A 1 163 ? 9.023 -15.302 6.546 1.00 94.44 163 ARG A O 1
ATOM 1207 N N . LEU A 1 164 ? 8.342 -14.894 4.445 1.00 95.75 164 LEU A N 1
ATOM 1208 C CA . LEU A 1 164 ? 7.837 -13.559 4.730 1.00 95.75 164 LEU A CA 1
ATOM 1209 C C . LEU A 1 164 ? 6.592 -13.607 5.623 1.00 95.75 164 LEU A C 1
ATOM 1211 O O . LEU A 1 164 ? 6.526 -12.850 6.586 1.00 95.75 164 LEU A O 1
ATOM 1215 N N . ALA A 1 165 ? 5.631 -14.482 5.316 1.00 96.06 165 ALA A N 1
ATOM 1216 C CA . ALA A 1 165 ? 4.439 -14.674 6.140 1.00 96.06 165 ALA A CA 1
ATOM 1217 C C . ALA A 1 165 ? 4.825 -15.079 7.568 1.00 96.06 165 ALA A C 1
ATOM 1219 O O . ALA A 1 165 ? 4.363 -14.466 8.527 1.00 96.06 165 ALA A O 1
ATOM 1220 N N . GLN A 1 166 ? 5.745 -16.038 7.701 1.00 96.25 166 GLN A N 1
ATOM 1221 C CA . GLN A 1 166 ? 6.245 -16.478 8.997 1.00 96.25 166 GLN A CA 1
ATOM 1222 C C . GLN A 1 166 ? 6.927 -15.339 9.767 1.00 96.25 166 GLN A C 1
ATOM 1224 O O . GLN A 1 166 ? 6.572 -15.101 10.914 1.00 96.25 166 GLN A O 1
ATOM 1229 N N . ALA A 1 167 ? 7.848 -14.600 9.142 1.00 96.19 167 ALA A N 1
ATOM 1230 C CA . ALA A 1 167 ? 8.557 -13.504 9.805 1.00 96.19 167 ALA A CA 1
ATOM 1231 C C . ALA A 1 167 ? 7.602 -12.407 10.306 1.00 96.19 167 ALA A C 1
ATOM 1233 O O . ALA A 1 167 ? 7.733 -11.927 11.425 1.00 96.19 167 ALA A O 1
ATOM 1234 N N . LEU A 1 168 ? 6.603 -12.043 9.497 1.00 95.88 168 LEU A N 1
ATOM 1235 C CA . LEU A 1 168 ? 5.612 -11.037 9.877 1.00 95.88 168 LEU A CA 1
ATOM 1236 C C . LEU A 1 168 ? 4.730 -11.500 11.042 1.00 95.88 168 LEU A C 1
ATOM 1238 O O . LEU A 1 168 ? 4.369 -10.694 11.893 1.00 95.88 168 LEU A O 1
ATOM 1242 N N . LEU A 1 169 ? 4.371 -12.782 11.088 1.00 95.31 169 LEU A N 1
ATOM 1243 C CA . LEU A 1 169 ? 3.601 -13.326 12.202 1.00 95.31 169 LEU A CA 1
ATOM 1244 C C . LEU A 1 169 ? 4.455 -13.516 13.462 1.00 95.31 169 LEU A C 1
ATOM 1246 O O . LEU A 1 169 ? 3.952 -13.309 14.562 1.00 95.31 169 LEU A O 1
ATOM 1250 N N . GLU A 1 170 ? 5.735 -13.862 13.318 1.00 94.50 170 GLU A N 1
ATOM 1251 C CA . GLU A 1 170 ? 6.694 -13.884 14.426 1.00 94.50 170 GLU A CA 1
ATOM 1252 C C . GLU A 1 170 ? 6.832 -12.497 15.058 1.00 94.50 170 GLU A C 1
ATOM 1254 O O . GLU A 1 170 ? 6.822 -12.403 16.282 1.00 94.50 170 GLU A O 1
ATOM 1259 N N . ASP A 1 171 ? 6.860 -11.426 14.258 1.00 95.75 171 ASP A N 1
ATOM 1260 C CA . ASP A 1 171 ? 6.858 -10.050 14.770 1.00 95.75 171 ASP A CA 1
ATOM 1261 C C . ASP A 1 171 ? 5.584 -9.746 15.586 1.00 95.75 171 ASP A C 1
ATOM 1263 O O . ASP A 1 171 ? 5.670 -9.161 16.666 1.00 95.75 171 ASP A O 1
ATOM 1267 N N . VAL A 1 172 ? 4.408 -10.195 15.120 1.00 94.50 172 VAL A N 1
ATOM 1268 C CA . VAL A 1 172 ? 3.131 -10.041 15.850 1.00 94.50 172 VAL A CA 1
ATOM 1269 C C . VAL A 1 172 ? 3.145 -10.810 17.174 1.00 94.50 172 VAL A C 1
ATOM 1271 O O . VAL A 1 172 ? 2.688 -10.301 18.196 1.00 94.50 172 VAL A O 1
ATOM 1274 N N . VAL A 1 173 ? 3.671 -12.037 17.176 1.00 94.56 173 VAL A N 1
ATOM 1275 C CA . VAL A 1 173 ? 3.792 -12.854 18.392 1.00 94.56 173 VAL A CA 1
ATOM 1276 C C . VAL A 1 173 ? 4.805 -12.244 19.362 1.00 94.56 173 VAL A C 1
ATOM 1278 O O . VAL A 1 173 ? 4.552 -12.216 20.563 1.00 94.56 173 VAL A O 1
ATOM 1281 N N . ALA A 1 174 ? 5.932 -11.738 18.858 1.00 93.25 174 ALA A N 1
ATOM 1282 C CA . ALA A 1 174 ? 7.002 -11.160 19.665 1.00 93.25 174 ALA A CA 1
ATOM 1283 C C . ALA A 1 174 ? 6.600 -9.844 20.349 1.00 93.25 174 ALA A C 1
ATOM 1285 O O . ALA A 1 174 ? 7.185 -9.485 21.372 1.00 93.25 174 ALA A O 1
ATOM 1286 N N . GLU A 1 175 ? 5.610 -9.126 19.812 1.00 92.81 175 GLU A N 1
ATOM 1287 C CA . GLU A 1 175 ? 5.092 -7.902 20.427 1.00 92.81 175 GLU A CA 1
ATOM 1288 C C . GLU A 1 175 ? 4.456 -8.170 21.803 1.00 92.81 175 GLU A C 1
ATOM 1290 O O . GLU A 1 175 ? 4.646 -7.384 22.735 1.00 92.81 175 GLU A O 1
ATOM 1295 N N . ASP A 1 176 ? 3.748 -9.295 21.955 1.00 91.81 176 ASP A N 1
ATOM 1296 C CA . ASP A 1 176 ? 3.110 -9.706 23.211 1.00 91.81 176 ASP A CA 1
ATOM 1297 C C . ASP A 1 176 ? 3.053 -11.242 23.329 1.00 91.81 176 ASP A C 1
ATOM 1299 O O . ASP A 1 176 ? 2.005 -11.871 23.154 1.00 91.81 176 ASP A O 1
ATOM 1303 N N . GLU A 1 177 ? 4.208 -11.858 23.616 1.00 93.38 177 GLU A N 1
ATOM 1304 C CA . GLU A 1 177 ? 4.382 -13.321 23.605 1.00 93.38 177 GLU A CA 1
ATOM 1305 C C . GLU A 1 177 ? 3.435 -14.061 24.559 1.00 93.38 177 GLU A C 1
ATOM 1307 O O . GLU A 1 177 ? 2.947 -15.147 24.238 1.00 93.38 177 GLU A O 1
ATOM 1312 N N . ASP A 1 178 ? 3.175 -13.502 25.744 1.00 93.62 178 ASP A N 1
ATOM 1313 C CA . ASP A 1 178 ? 2.321 -14.149 26.743 1.00 93.62 178 ASP A CA 1
ATOM 1314 C C . ASP A 1 178 ? 0.852 -14.121 26.309 1.00 93.62 178 ASP A C 1
ATOM 1316 O O . ASP A 1 178 ? 0.147 -15.129 26.432 1.00 93.62 178 ASP A O 1
ATOM 1320 N N . ARG A 1 179 ? 0.395 -13.000 25.734 1.00 93.44 179 ARG A N 1
ATOM 1321 C CA . ARG A 1 179 ? -0.946 -12.891 25.152 1.00 93.44 179 ARG A CA 1
ATOM 1322 C C . ARG A 1 179 ? -1.090 -13.758 23.904 1.00 93.44 179 ARG A C 1
ATOM 1324 O O . ARG A 1 179 ? -2.129 -14.393 23.734 1.00 93.44 179 ARG A O 1
ATOM 1331 N N . ALA A 1 180 ? -0.066 -13.808 23.055 1.00 92.44 180 ALA A N 1
ATOM 1332 C CA . ALA A 1 180 ? -0.038 -14.644 21.860 1.00 92.44 180 ALA A CA 1
ATOM 1333 C C . AL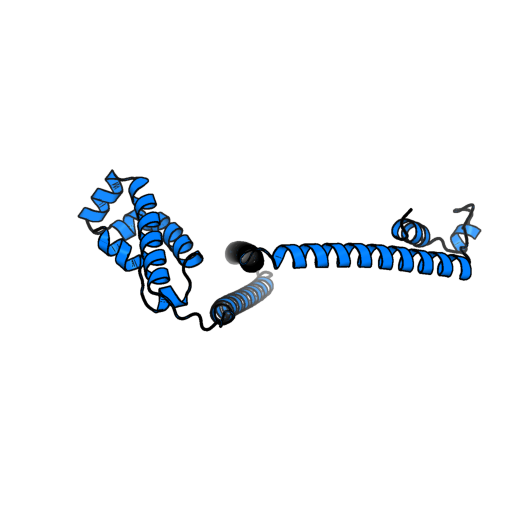A A 1 180 ? -0.120 -16.128 22.219 1.00 92.44 180 ALA A C 1
ATOM 1335 O O . ALA A 1 180 ? -0.967 -16.836 21.677 1.00 92.44 180 ALA A O 1
ATOM 1336 N N . ARG A 1 181 ? 0.677 -16.584 23.194 1.00 92.50 181 ARG A N 1
ATOM 1337 C CA . ARG A 1 181 ? 0.629 -17.965 23.691 1.00 92.50 181 ARG A CA 1
ATOM 1338 C C . ARG A 1 181 ? -0.762 -18.326 24.211 1.00 92.50 181 ARG A C 1
ATOM 1340 O O . ARG A 1 181 ? -1.302 -19.349 23.804 1.00 92.50 181 ARG A O 1
ATOM 1347 N N . GLY A 1 182 ? -1.362 -17.470 25.043 1.00 92.94 182 GLY A N 1
ATOM 1348 C CA . GLY A 1 182 ? -2.723 -17.690 25.543 1.00 92.94 182 GLY A CA 1
ATOM 1349 C C . GLY A 1 182 ? -3.760 -17.768 24.418 1.00 92.94 182 GLY A C 1
ATOM 1350 O O . GLY A 1 182 ? -4.589 -18.672 24.398 1.00 92.94 182 GLY A O 1
ATOM 1351 N N . ALA A 1 183 ? -3.675 -16.874 23.431 1.00 92.88 183 ALA A N 1
ATOM 1352 C CA . ALA A 1 183 ? -4.616 -16.850 22.316 1.00 92.88 183 ALA A CA 1
ATOM 1353 C C . ALA A 1 183 ? -4.453 -18.038 21.347 1.00 92.88 183 ALA A C 1
ATOM 1355 O O . ALA A 1 183 ? -5.436 -18.479 20.752 1.00 92.88 183 ALA A O 1
ATOM 1356 N N . LEU A 1 184 ? -3.236 -18.567 21.187 1.00 93.19 184 LEU A N 1
ATOM 1357 C CA . LEU A 1 184 ? -2.976 -19.784 20.409 1.00 93.19 184 LEU A CA 1
ATOM 1358 C C . LEU A 1 184 ? -3.526 -21.025 21.122 1.00 93.19 184 LEU A C 1
ATOM 1360 O O . LEU A 1 184 ? -4.232 -21.814 20.501 1.00 93.19 184 LEU A O 1
ATOM 1364 N N . GLU A 1 185 ? -3.295 -21.157 22.432 1.00 93.44 185 GLU A N 1
ATOM 1365 C CA . GLU A 1 185 ? -3.841 -22.260 23.242 1.00 93.44 185 GLU A CA 1
ATOM 1366 C C . GLU A 1 185 ? -5.380 -22.282 23.248 1.00 93.44 185 GLU A C 1
ATOM 1368 O O . GLU A 1 185 ? -5.995 -23.350 23.240 1.00 93.44 185 GLU A O 1
ATOM 1373 N N . GLU A 1 186 ? -6.009 -21.106 23.236 1.00 92.88 186 GLU A N 1
ATOM 1374 C CA . GLU A 1 186 ? -7.466 -20.946 23.196 1.00 92.88 186 GLU A CA 1
ATOM 1375 C C . GLU A 1 186 ? -8.054 -20.984 21.771 1.00 92.88 186 GLU A C 1
ATOM 1377 O O . GLU A 1 186 ? -9.277 -21.001 21.611 1.00 92.88 186 GLU A O 1
ATOM 1382 N N . GLY A 1 187 ? -7.215 -21.013 20.729 1.00 92.38 187 GLY A N 1
ATOM 1383 C CA . GLY A 1 187 ? -7.646 -21.009 19.328 1.00 92.38 187 GLY A CA 1
ATOM 1384 C C . GLY A 1 187 ? -8.272 -19.689 18.856 1.00 92.38 187 GLY A C 1
ATOM 1385 O O . GLY A 1 187 ? -8.954 -19.663 17.833 1.00 92.38 187 GLY A O 1
ATOM 1386 N N . CYS A 1 188 ? -8.052 -18.589 19.580 1.00 94.38 188 CYS A N 1
ATOM 1387 C CA . CYS A 1 188 ? -8.621 -17.264 19.312 1.00 94.38 188 CYS A CA 1
ATOM 1388 C C . CYS A 1 188 ? -7.577 -16.241 18.818 1.00 94.38 188 CYS A C 1
ATOM 1390 O O . CYS A 1 188 ? -7.858 -15.044 18.754 1.00 94.38 188 CYS A O 1
ATOM 1392 N N . PHE A 1 189 ? -6.380 -16.690 18.418 1.00 93.19 189 PHE A N 1
ATOM 1393 C CA . PHE A 1 189 ? -5.272 -15.836 17.960 1.00 93.19 189 PHE A CA 1
ATOM 1394 C C . PHE A 1 189 ? -5.686 -14.784 16.917 1.00 93.19 189 PHE A C 1
ATOM 1396 O O . PHE A 1 189 ? -5.370 -13.604 17.071 1.00 93.19 189 PHE A O 1
ATOM 1403 N N . ARG A 1 190 ? -6.474 -15.181 15.906 1.00 93.00 190 ARG A N 1
ATOM 1404 C CA . ARG A 1 190 ? -6.982 -14.268 14.864 1.00 93.00 190 ARG A CA 1
ATOM 1405 C C . ARG A 1 190 ? -7.862 -13.145 15.412 1.00 93.00 190 ARG A C 1
ATOM 1407 O O . ARG A 1 190 ? -7.832 -12.044 14.880 1.00 93.00 190 ARG A O 1
ATOM 1414 N N . GLU A 1 191 ? -8.645 -13.420 16.449 1.00 94.56 191 GLU A N 1
ATOM 1415 C CA . GLU A 1 191 ? -9.550 -12.442 17.056 1.00 94.56 191 GLU A CA 1
ATOM 1416 C C . GLU A 1 191 ? -8.782 -11.501 17.985 1.00 94.56 191 GLU A C 1
ATOM 1418 O O . GLU A 1 191 ? -8.969 -10.287 17.951 1.00 94.56 191 GLU A O 1
ATOM 1423 N N . VAL A 1 192 ? -7.872 -12.059 18.787 1.00 94.19 192 VAL A N 1
ATOM 1424 C CA . VAL A 1 192 ? -7.099 -11.306 19.780 1.00 94.19 192 VAL A CA 1
ATOM 1425 C C . VAL A 1 192 ? -6.100 -10.351 19.124 1.00 94.19 192 VAL A C 1
ATOM 1427 O O . VAL A 1 192 ? -5.879 -9.265 19.663 1.00 94.19 192 VAL A O 1
ATOM 1430 N N . PHE A 1 193 ? -5.527 -10.734 17.979 1.00 95.06 193 PHE A N 1
ATOM 1431 C CA . PHE A 1 193 ? -4.530 -9.960 17.231 1.00 95.06 193 PHE A CA 1
ATOM 1432 C C . PHE A 1 193 ? -5.062 -9.439 15.889 1.00 95.06 193 PHE A C 1
ATOM 1434 O O . PHE A 1 193 ? -4.270 -9.165 14.993 1.00 95.06 193 PHE A O 1
ATOM 1441 N N . ALA A 1 194 ? -6.382 -9.283 15.731 1.00 93.81 194 ALA A N 1
ATOM 1442 C CA . ALA A 1 194 ? -7.010 -8.925 14.455 1.00 93.81 194 ALA A CA 1
ATOM 1443 C C . ALA A 1 194 ? -6.359 -7.709 13.765 1.00 93.81 194 ALA A C 1
ATOM 1445 O O . ALA A 1 194 ? -5.995 -7.798 12.596 1.00 93.81 194 ALA A O 1
ATOM 1446 N N . GLU A 1 195 ? -6.138 -6.615 14.502 1.00 92.44 195 GLU A N 1
ATOM 1447 C CA . GLU A 1 195 ? -5.520 -5.392 13.963 1.00 92.44 195 GLU A CA 1
ATOM 1448 C C . GLU A 1 195 ? -4.065 -5.619 13.513 1.00 92.44 195 GLU A C 1
ATOM 1450 O O . GLU A 1 195 ? -3.670 -5.204 12.422 1.00 92.44 195 GLU A O 1
ATOM 1455 N N . ALA A 1 196 ? -3.266 -6.319 14.325 1.00 93.56 196 ALA A N 1
ATOM 1456 C CA . ALA A 1 196 ? -1.863 -6.602 14.022 1.00 93.56 196 ALA A CA 1
ATOM 1457 C C . ALA A 1 196 ? -1.724 -7.579 12.841 1.00 93.56 196 ALA A C 1
ATOM 1459 O O . ALA A 1 196 ? -0.908 -7.371 11.944 1.00 93.56 196 ALA A O 1
ATOM 1460 N N . ILE A 1 197 ? -2.578 -8.606 12.793 1.00 95.00 197 ILE A N 1
ATOM 1461 C CA . ILE A 1 197 ? -2.659 -9.570 11.692 1.00 95.00 197 ILE A CA 1
ATOM 1462 C C . ILE A 1 197 ? -3.092 -8.876 10.403 1.00 95.00 197 ILE A C 1
ATOM 1464 O O . ILE A 1 197 ? -2.536 -9.174 9.352 1.00 95.00 197 ILE A O 1
ATOM 1468 N N . GLU A 1 198 ? -4.048 -7.948 10.446 1.00 95.25 198 GLU A N 1
ATOM 1469 C CA . GLU A 1 198 ? -4.477 -7.205 9.260 1.00 95.25 198 GLU A CA 1
ATOM 1470 C C . GLU A 1 198 ? -3.355 -6.307 8.717 1.00 95.25 198 GLU A C 1
ATOM 1472 O O . GLU A 1 198 ? -3.063 -6.329 7.516 1.00 95.25 198 GLU A O 1
ATOM 1477 N N . ALA A 1 199 ? -2.660 -5.580 9.596 1.00 92.69 199 ALA A N 1
ATOM 1478 C CA . ALA A 1 199 ? -1.509 -4.760 9.219 1.00 92.69 199 ALA A CA 1
ATOM 1479 C C . ALA A 1 199 ? -0.369 -5.606 8.616 1.00 92.69 199 ALA A C 1
ATOM 1481 O O . ALA A 1 199 ? 0.211 -5.259 7.576 1.00 92.69 199 ALA A O 1
ATOM 1482 N N . ALA A 1 200 ? -0.082 -6.753 9.228 1.00 93.69 200 ALA A N 1
ATOM 1483 C CA . ALA A 1 200 ? 0.925 -7.688 8.756 1.00 93.69 200 ALA A CA 1
ATOM 1484 C C . ALA A 1 200 ? 0.510 -8.345 7.422 1.00 93.69 200 ALA A C 1
ATOM 1486 O O . ALA A 1 200 ? 1.307 -8.381 6.482 1.00 93.69 200 ALA A O 1
ATOM 1487 N N . ARG A 1 201 ? -0.762 -8.740 7.263 1.00 94.44 201 ARG A N 1
ATOM 1488 C CA . ARG A 1 201 ? -1.307 -9.305 6.014 1.00 94.44 201 ARG A CA 1
ATOM 1489 C C . ARG A 1 201 ? -1.266 -8.297 4.870 1.00 94.44 201 ARG A C 1
ATOM 1491 O O . ARG A 1 201 ? -0.951 -8.661 3.740 1.00 94.44 201 ARG A O 1
ATOM 1498 N N . SER A 1 202 ? -1.539 -7.024 5.150 1.00 93.19 202 SER A N 1
ATOM 1499 C CA . SER A 1 202 ? -1.393 -5.941 4.171 1.00 93.19 202 SER A CA 1
ATOM 1500 C C . SER A 1 202 ? 0.052 -5.828 3.673 1.00 93.19 202 SER A C 1
ATOM 1502 O O . SER A 1 202 ? 0.299 -5.740 2.468 1.00 93.19 202 SER A O 1
ATOM 1504 N N . THR A 1 203 ? 1.023 -5.925 4.584 1.00 93.00 203 THR A N 1
ATOM 1505 C CA . THR A 1 203 ? 2.454 -5.919 4.243 1.00 93.00 203 THR A CA 1
ATOM 1506 C C . THR A 1 203 ? 2.854 -7.149 3.426 1.00 93.00 203 THR A C 1
ATOM 1508 O O . THR A 1 203 ? 3.590 -7.023 2.446 1.00 93.00 203 THR A O 1
ATOM 1511 N N . TYR A 1 204 ? 2.340 -8.327 3.786 1.00 94.12 204 TYR A N 1
ATOM 1512 C CA . TYR A 1 204 ? 2.541 -9.566 3.036 1.00 94.12 204 TYR A CA 1
ATOM 1513 C C . TYR A 1 204 ? 1.991 -9.472 1.607 1.00 94.12 204 TYR A C 1
ATOM 1515 O O . TYR A 1 204 ? 2.711 -9.778 0.657 1.00 94.12 204 TYR A O 1
ATOM 1523 N N . ASN A 1 205 ? 0.752 -8.997 1.445 1.00 92.81 205 ASN A N 1
ATOM 1524 C CA . ASN A 1 205 ? 0.100 -8.859 0.141 1.00 92.81 205 ASN A CA 1
ATOM 1525 C C . ASN A 1 205 ? 0.827 -7.870 -0.774 1.00 92.81 205 ASN A C 1
ATOM 1527 O O . ASN A 1 205 ? 0.904 -8.107 -1.973 1.00 92.81 205 ASN A O 1
ATOM 1531 N N . ARG A 1 206 ? 1.395 -6.795 -0.213 1.00 90.06 206 ARG A N 1
ATOM 1532 C CA . ARG A 1 206 ? 2.192 -5.817 -0.970 1.00 90.06 206 ARG A CA 1
ATOM 1533 C C . ARG A 1 206 ? 3.506 -6.398 -1.489 1.00 90.06 206 ARG A C 1
ATOM 1535 O O . ARG A 1 206 ? 4.018 -5.991 -2.520 1.00 90.06 206 ARG A O 1
ATOM 1542 N N . ARG A 1 207 ? 4.092 -7.330 -0.739 1.00 87.94 207 ARG A N 1
ATOM 1543 C CA . ARG A 1 207 ? 5.422 -7.895 -1.014 1.00 87.94 207 ARG A CA 1
ATOM 1544 C C . ARG A 1 207 ? 5.386 -9.240 -1.731 1.00 87.94 207 ARG A C 1
ATOM 1546 O O . ARG A 1 207 ? 6.439 -9.736 -2.122 1.00 87.94 207 ARG A O 1
ATOM 1553 N N . THR A 1 208 ? 4.200 -9.816 -1.888 1.00 89.75 208 THR A N 1
ATOM 1554 C CA . THR A 1 208 ? 3.986 -11.116 -2.523 1.00 89.75 208 THR A CA 1
ATOM 1555 C C . THR A 1 208 ? 3.079 -10.940 -3.731 1.00 89.75 208 THR A C 1
ATOM 1557 O O . THR A 1 208 ? 1.953 -10.453 -3.604 1.00 89.75 208 THR A O 1
ATOM 1560 N N . SER A 1 209 ? 3.556 -11.356 -4.905 1.00 87.81 209 SER A N 1
ATOM 1561 C CA . SER A 1 209 ? 2.807 -11.198 -6.151 1.00 87.81 209 SER A CA 1
ATOM 1562 C C . SER A 1 209 ? 1.444 -11.897 -6.092 1.00 87.81 209 SER A C 1
ATOM 1564 O O . SER A 1 209 ? 1.254 -12.901 -5.399 1.00 87.81 209 SER A O 1
ATOM 1566 N N . ALA A 1 210 ? 0.472 -11.356 -6.830 1.00 86.25 210 ALA A N 1
ATOM 1567 C CA . ALA A 1 210 ? -0.864 -11.940 -6.917 1.00 86.25 210 ALA A CA 1
ATOM 1568 C C . ALA A 1 210 ? -0.832 -13.370 -7.483 1.00 86.25 210 ALA A C 1
ATOM 1570 O O . ALA A 1 210 ? -1.587 -14.213 -7.012 1.00 86.25 210 ALA A O 1
ATOM 1571 N N . ALA A 1 211 ? 0.080 -13.664 -8.418 1.00 86.06 211 ALA A N 1
ATOM 1572 C CA . ALA A 1 211 ? 0.256 -15.000 -8.988 1.00 86.06 211 ALA A CA 1
ATOM 1573 C C . ALA A 1 211 ? 0.641 -16.044 -7.922 1.00 86.06 211 ALA A C 1
ATOM 1575 O O . ALA A 1 211 ? -0.022 -17.071 -7.804 1.00 86.06 211 ALA A O 1
ATOM 1576 N N . VAL A 1 212 ? 1.627 -15.741 -7.065 1.00 88.75 212 VAL A N 1
ATOM 1577 C CA . VAL A 1 212 ? 2.033 -16.632 -5.959 1.00 88.75 212 VAL A CA 1
ATOM 1578 C C . VAL A 1 212 ? 0.881 -16.845 -4.975 1.00 88.75 212 VAL A C 1
ATOM 1580 O O . VAL A 1 212 ? 0.617 -17.975 -4.565 1.00 88.75 212 VAL A O 1
ATOM 1583 N N . ARG A 1 213 ? 0.167 -15.765 -4.620 1.00 91.81 213 ARG A N 1
ATOM 1584 C CA . ARG A 1 213 ? -0.989 -15.817 -3.705 1.00 91.81 213 ARG A CA 1
ATOM 1585 C C . ARG A 1 213 ? -2.171 -16.595 -4.292 1.00 91.81 213 ARG A C 1
ATOM 1587 O O . ARG A 1 213 ? -2.915 -17.218 -3.543 1.00 91.81 213 ARG A O 1
ATOM 1594 N N . ALA A 1 214 ? -2.355 -16.553 -5.611 1.00 88.25 214 ALA A N 1
ATOM 1595 C CA . ALA A 1 214 ? -3.420 -17.270 -6.305 1.00 88.25 214 ALA A CA 1
ATOM 1596 C C . ALA A 1 214 ? -3.156 -18.781 -6.379 1.00 88.25 214 ALA A C 1
ATOM 1598 O O . ALA A 1 214 ? -4.105 -19.563 -6.338 1.00 88.25 214 ALA A O 1
ATOM 1599 N N . GLU A 1 215 ? -1.889 -19.197 -6.469 1.00 89.38 215 GLU A N 1
ATOM 1600 C CA . GLU A 1 215 ? -1.518 -20.614 -6.460 1.00 89.38 215 GLU A CA 1
ATOM 1601 C C . GLU A 1 215 ? -1.582 -21.230 -5.057 1.00 89.38 215 GLU A C 1
ATOM 1603 O O . GLU A 1 215 ? -2.026 -22.372 -4.908 1.00 89.38 215 GLU A O 1
ATOM 1608 N N . ARG A 1 216 ? -1.148 -20.493 -4.023 1.00 89.38 216 ARG A N 1
ATOM 1609 C CA . ARG A 1 216 ? -1.111 -20.992 -2.642 1.00 89.38 216 ARG A CA 1
ATOM 1610 C C . ARG A 1 216 ? -1.184 -19.867 -1.609 1.00 89.38 216 ARG A C 1
ATOM 1612 O O . ARG A 1 216 ? -0.405 -18.916 -1.662 1.00 89.38 216 ARG A O 1
ATOM 1619 N N . ASP A 1 217 ? -2.060 -20.022 -0.616 1.00 91.69 217 ASP A N 1
ATOM 1620 C CA . ASP A 1 217 ? -2.186 -19.063 0.488 1.00 91.69 217 ASP A CA 1
ATOM 1621 C C . ASP A 1 217 ? -1.205 -19.391 1.625 1.00 91.69 217 ASP A C 1
ATOM 1623 O O . ASP A 1 217 ? -1.545 -20.025 2.624 1.00 91.69 217 ASP A O 1
ATOM 1627 N N . HIS A 1 218 ? 0.045 -18.945 1.474 1.00 93.19 218 HIS A N 1
ATOM 1628 C CA . HIS A 1 218 ? 1.069 -19.129 2.512 1.00 93.19 218 HIS A CA 1
ATOM 1629 C C . HIS A 1 218 ? 0.793 -18.333 3.789 1.00 93.19 218 HIS A C 1
ATOM 1631 O O . HIS A 1 218 ? 1.405 -18.612 4.817 1.00 93.19 218 HIS A O 1
ATOM 1637 N N . TRP A 1 219 ? -0.075 -17.320 3.732 1.00 95.12 219 TRP A N 1
ATOM 1638 C CA . TRP A 1 219 ? -0.424 -16.530 4.907 1.00 95.12 219 TRP A CA 1
ATOM 1639 C C . TRP A 1 219 ? -1.272 -17.354 5.869 1.00 95.12 219 TRP A C 1
ATOM 1641 O O . TRP A 1 219 ? -0.946 -17.462 7.052 1.00 95.12 219 TRP A O 1
ATOM 1651 N N . ASP A 1 220 ? -2.337 -17.965 5.353 1.00 93.00 220 ASP A N 1
ATOM 1652 C CA . ASP A 1 220 ? -3.207 -18.804 6.170 1.00 93.00 220 ASP A CA 1
ATOM 1653 C C . ASP A 1 220 ? -2.483 -20.068 6.650 1.00 93.00 220 ASP A C 1
ATOM 1655 O O . ASP A 1 220 ? -2.609 -20.412 7.823 1.00 93.00 220 ASP A O 1
ATOM 1659 N N . GLU A 1 221 ? -1.629 -20.677 5.820 1.00 94.12 221 GLU A N 1
ATOM 1660 C CA . GLU A 1 221 ? -0.775 -21.795 6.249 1.00 94.12 221 GLU A CA 1
ATOM 1661 C C . GLU A 1 221 ? 0.187 -21.411 7.382 1.00 94.12 221 GLU A C 1
ATOM 1663 O O . GLU A 1 221 ? 0.392 -22.191 8.312 1.00 94.12 221 GLU A O 1
ATOM 1668 N N . ALA A 1 222 ? 0.771 -20.210 7.334 1.00 94.06 222 ALA A N 1
ATOM 1669 C CA . ALA A 1 222 ? 1.664 -19.741 8.387 1.00 94.06 222 ALA A CA 1
ATOM 1670 C C . ALA A 1 222 ? 0.912 -19.470 9.700 1.00 94.06 222 ALA A C 1
ATOM 1672 O O . ALA A 1 222 ? 1.446 -19.766 10.764 1.00 94.06 222 ALA A O 1
ATOM 1673 N N . ILE A 1 223 ? -0.329 -18.968 9.645 1.00 92.31 223 ILE A N 1
ATOM 1674 C CA . ILE A 1 223 ? -1.172 -18.822 10.844 1.00 92.31 223 ILE A CA 1
ATOM 1675 C C . ILE A 1 223 ? -1.536 -20.192 11.420 1.00 92.31 223 ILE A C 1
ATOM 1677 O O . ILE A 1 223 ? -1.467 -20.377 12.632 1.00 92.31 223 ILE A O 1
ATOM 1681 N N . GLU A 1 224 ? -1.916 -21.148 10.572 1.00 91.56 224 GLU A N 1
ATOM 1682 C CA . GLU A 1 224 ? -2.231 -22.512 11.007 1.00 91.56 224 GLU A CA 1
ATOM 1683 C C . GLU A 1 224 ? -1.020 -23.208 11.635 1.00 91.56 224 GLU A C 1
ATOM 1685 O O . GLU A 1 224 ? -1.182 -23.958 12.587 1.00 91.56 224 GLU A O 1
ATOM 1690 N N . ALA A 1 225 ? 0.196 -22.923 11.162 1.00 91.69 225 ALA A N 1
ATOM 1691 C CA . ALA A 1 225 ? 1.423 -23.483 11.722 1.00 91.69 225 ALA A CA 1
ATOM 1692 C C . ALA A 1 225 ? 1.787 -22.949 13.124 1.00 91.69 225 ALA A C 1
ATOM 1694 O O . ALA A 1 225 ? 2.669 -23.522 13.770 1.00 91.69 225 ALA A O 1
ATOM 1695 N N . LEU A 1 226 ? 1.155 -21.865 13.592 1.00 87.31 226 LEU A N 1
ATOM 1696 C CA . LEU A 1 226 ? 1.387 -21.308 14.931 1.00 87.31 226 LEU A CA 1
ATOM 1697 C C . LEU A 1 226 ? 0.589 -22.015 16.037 1.00 87.31 226 LEU A C 1
ATOM 1699 O O . LEU A 1 226 ? 0.982 -21.913 17.201 1.00 87.31 226 LEU A O 1
ATOM 1703 N N . GLY A 1 227 ? -0.532 -22.663 15.698 1.00 73.75 227 GLY A N 1
ATOM 1704 C CA . GLY A 1 227 ? -1.466 -23.303 16.641 1.00 73.75 227 GLY A CA 1
ATOM 1705 C C . GLY A 1 227 ? -1.404 -24.824 16.611 1.00 73.75 227 GLY A C 1
ATOM 1706 O O . GLY A 1 227 ? -1.624 -25.430 17.683 1.00 73.75 227 GLY A O 1
#

Secondary structure (DSSP, 8-state):
--HHHHHHHHHS---HHHHHTTS-S------HHHHHHHHHHHHHHHHHHHHHHHHHHHHHHHHHTTSTTHHHHHHHHHHHHHHHHHHHHHHHHHHHHHHHHHHHHHHHHH--TTHHHHHHHHHHHHHHHHHHHHHHHHHHHHHTTS-----PPPHHHHHHHHHHHHHHHHHHHHHSHHHHHHHHHTT-HHHHTHHHHHHHHHHHHHHS-HHHHHH--HHHHHHHTT-

Sequence (227 aa):
MGVEKLLEKAKTRFSMSDVEKGEVEAVSVISVDELSQLIDRHLEEEVATLKSKLSEAESRLASMDTDDGGLERAAAEAAMEAEAAALEAKAAAELRAERAEAKLAELEAGGGGRQDEDLAALKEELAALKAENEELKQKLADGEGGGGDDETVTEEDHSRAARLAQALLEDVVAEDEDRARGALEEGCFREVFAEAIEAARSTYNRRTSAAVRAERDHWDEAIEALG

Foldseek 3Di:
DDVVVVVVVVPPDDDPVCVVVVVDVDDDDQDPVNVVVVVVVVVVVVVVVVVVVVVVVVVVVVVVVVDPCPVVVVVVVVVVVVVVVVVVVVVVLVVVLVVLVVVLVVLVVVDDVVCPVVNVVSVVVNVVSVVVVVVVVVCVVVVLVVPPPVPPDDVVLLVVLLVLLLVLVVVLCVVPVVQCVVCVVVVNNCVSSVVSLVVSVVVSPVVHRPVSCVVDPSNVVSVVVSD

Mean predicted aligned error: 21.61 Å